Protein AF-A0A924XQZ2-F1 (afdb_monomer_lite)

Foldseek 3Di:
DDDDPDPDDLDDFQAEAEEDDVLALVLLLLCLVLPHQEYEYAADDPDCLRVLVSCVVSNHAYEYEDALFKDFLVCCVPPPPPQWDQPCPPPCPVVDDPSNNRMIGGDDDAQVSLLSSLVVCLVVQVVCVVSNHQAYEYHNLLVDDLRNNQSNLQNSCVSCVRHQYEYECVNHDLVSLQSHAAPSHAEYEAPQQVDPQFDPVRVVRLVSRVRHYWYEYELHHLCNVCRLQAGSYYYYYSVVDSPNNDPHQSEHWDWLDHGPAQKTKIKGFNDPDLVPGPKIKIKIWGSAQPAKDWDQPCSRVVSVPPFDDKDWDPPDDRDDNVDIDIAGHGHMTMIMTD

Radius of gyration: 22.14 Å; chains: 1; bounding box: 55×42×64 Å

Structure (mmCIF, N/CA/C/O backbone):
data_AF-A0A924XQZ2-F1
#
_entry.id   AF-A0A924XQZ2-F1
#
loop_
_atom_site.group_PDB
_atom_site.id
_atom_site.type_symbol
_atom_site.label_atom_id
_atom_site.label_alt_id
_atom_site.label_comp_id
_atom_site.label_asym_id
_atom_site.label_entity_id
_atom_site.label_seq_id
_atom_site.pdbx_PDB_ins_code
_atom_site.Cartn_x
_atom_site.Cartn_y
_atom_site.Cartn_z
_atom_site.occupancy
_atom_site.B_iso_or_equiv
_atom_site.auth_seq_id
_atom_site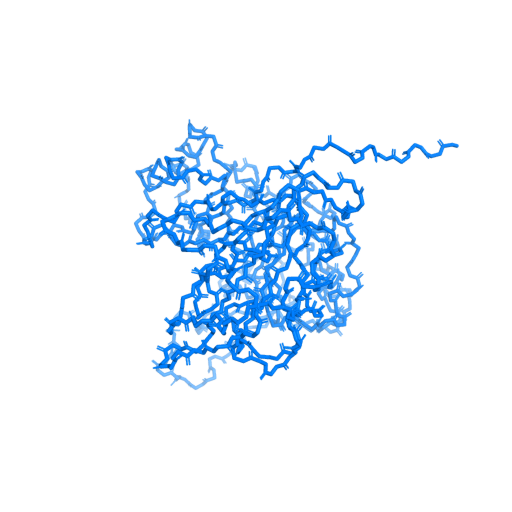.auth_comp_id
_atom_site.auth_asym_id
_atom_site.auth_atom_id
_atom_site.pdbx_PDB_model_num
ATOM 1 N N . MET A 1 1 ? 29.040 -17.983 14.503 1.00 31.48 1 MET A N 1
ATOM 2 C CA . MET A 1 1 ? 28.147 -17.244 15.418 1.00 31.48 1 MET A CA 1
ATOM 3 C C . MET A 1 1 ? 27.555 -16.107 14.602 1.00 31.48 1 MET A C 1
ATOM 5 O O . MET A 1 1 ? 28.224 -15.108 14.393 1.00 31.48 1 MET A O 1
ATOM 9 N N . LEU A 1 2 ? 26.394 -16.343 13.989 1.00 27.17 2 LEU A N 1
ATOM 10 C CA . LEU A 1 2 ? 25.688 -15.338 13.196 1.00 27.17 2 LEU A CA 1
ATOM 11 C C . LEU A 1 2 ? 24.926 -14.461 14.186 1.00 27.17 2 LEU A C 1
ATOM 13 O O . LEU A 1 2 ? 24.019 -14.939 14.860 1.00 27.17 2 LEU A O 1
ATOM 17 N N . THR A 1 3 ? 25.363 -13.218 14.341 1.00 24.06 3 THR A N 1
ATOM 18 C CA . THR A 1 3 ? 24.647 -12.199 15.104 1.00 24.06 3 THR A CA 1
ATOM 19 C C . THR A 1 3 ? 23.352 -11.872 14.373 1.00 24.06 3 THR A C 1
ATOM 21 O O . THR A 1 3 ? 23.378 -11.275 13.298 1.00 24.06 3 THR A O 1
ATOM 24 N N . THR A 1 4 ? 22.228 -12.292 14.948 1.00 24.61 4 THR A N 1
ATOM 25 C CA . THR A 1 4 ? 20.893 -11.782 14.630 1.00 24.61 4 THR A CA 1
ATOM 26 C C . THR A 1 4 ? 20.935 -10.252 14.713 1.00 24.61 4 THR A C 1
ATOM 28 O O . THR A 1 4 ? 21.424 -9.740 15.725 1.00 24.61 4 THR A O 1
ATOM 31 N N . PRO A 1 5 ? 20.492 -9.498 13.692 1.00 28.52 5 PRO A N 1
ATOM 32 C CA . PRO A 1 5 ? 20.417 -8.053 13.823 1.00 28.52 5 PRO A CA 1
ATOM 33 C C . PRO A 1 5 ? 19.397 -7.720 14.913 1.00 28.52 5 PRO A C 1
ATOM 35 O O . PRO A 1 5 ? 18.326 -8.326 14.983 1.00 28.52 5 PRO A O 1
ATOM 38 N N . ALA A 1 6 ? 19.779 -6.800 15.797 1.00 27.31 6 ALA A N 1
ATOM 39 C CA . ALA A 1 6 ? 18.931 -6.307 16.866 1.00 27.31 6 ALA A CA 1
ATOM 40 C C . ALA A 1 6 ? 17.640 -5.731 16.267 1.00 27.31 6 ALA A C 1
ATOM 42 O O . ALA A 1 6 ? 17.680 -4.806 15.456 1.00 27.31 6 ALA A O 1
ATOM 43 N N . ALA A 1 7 ? 16.505 -6.301 16.660 1.00 41.62 7 ALA A N 1
ATOM 44 C CA . ALA A 1 7 ? 15.216 -5.656 16.516 1.00 41.62 7 ALA A CA 1
ATOM 45 C C . ALA A 1 7 ? 15.168 -4.537 17.559 1.00 41.62 7 ALA A C 1
ATOM 47 O O . ALA A 1 7 ? 14.992 -4.847 18.727 1.00 41.62 7 ALA A O 1
ATOM 48 N N . ASP A 1 8 ? 15.430 -3.288 17.166 1.00 37.41 8 ASP A N 1
ATOM 49 C CA . ASP A 1 8 ? 14.972 -2.104 17.908 1.00 37.41 8 ASP A CA 1
ATOM 50 C C . ASP A 1 8 ? 15.339 -0.808 17.181 1.00 37.41 8 ASP A C 1
ATOM 52 O O . ASP A 1 8 ? 16.370 -0.183 17.414 1.00 37.41 8 ASP A O 1
ATOM 56 N N . THR A 1 9 ? 14.473 -0.422 16.249 1.00 28.16 9 THR A N 1
ATOM 57 C CA . THR A 1 9 ? 13.984 0.946 16.013 1.00 28.16 9 THR A CA 1
ATOM 58 C C . THR A 1 9 ? 12.782 0.756 15.083 1.00 28.16 9 THR A C 1
ATOM 60 O O . THR A 1 9 ? 12.966 0.126 14.037 1.00 28.16 9 THR A O 1
ATOM 63 N N . PRO A 1 10 ? 11.556 1.210 15.407 1.00 36.94 10 PRO A N 1
ATOM 64 C CA . PRO A 1 10 ? 10.476 1.170 14.429 1.00 36.94 10 PRO A CA 1
ATOM 65 C C . PRO A 1 10 ? 10.954 1.965 13.213 1.00 36.94 10 PRO A C 1
ATOM 67 O O . PRO A 1 10 ? 11.245 3.156 13.333 1.00 36.94 10 PRO A O 1
ATOM 70 N N . ALA A 1 11 ? 11.124 1.293 12.070 1.00 44.94 11 ALA A N 1
ATOM 71 C CA . ALA A 1 11 ? 11.444 1.972 10.824 1.00 44.94 11 ALA A CA 1
ATOM 72 C C . ALA A 1 11 ? 10.447 3.127 10.663 1.00 44.94 11 ALA A C 1
ATOM 74 O O . ALA A 1 11 ? 9.246 2.932 10.875 1.00 44.94 11 ALA A O 1
ATOM 75 N N . ALA A 1 12 ? 10.945 4.333 10.379 1.00 54.00 12 ALA A N 1
ATOM 76 C CA . ALA A 1 12 ? 10.083 5.491 10.188 1.00 54.00 12 ALA A CA 1
ATOM 77 C C . ALA A 1 12 ? 9.005 5.125 9.157 1.00 54.00 12 ALA A C 1
ATOM 79 O O . ALA A 1 12 ? 9.322 4.697 8.046 1.00 54.00 12 ALA A O 1
ATOM 80 N N . ARG A 1 13 ? 7.737 5.206 9.568 1.00 71.38 13 ARG A N 1
ATOM 81 C CA . ARG A 1 13 ? 6.608 4.740 8.760 1.00 71.38 13 ARG A CA 1
ATOM 82 C C . ARG A 1 13 ? 6.536 5.509 7.449 1.00 71.38 13 ARG A C 1
ATOM 84 O O . ARG A 1 13 ? 6.659 6.734 7.435 1.00 71.38 13 ARG A O 1
ATOM 91 N N . ALA A 1 14 ? 6.290 4.795 6.355 1.00 82.38 14 ALA A N 1
ATOM 92 C CA . ALA A 1 14 ? 6.135 5.413 5.047 1.00 82.38 14 ALA A CA 1
ATOM 93 C C . ALA A 1 14 ? 4.788 6.146 4.964 1.00 82.38 14 ALA A C 1
ATOM 95 O O . ALA A 1 14 ? 3.748 5.546 4.708 1.00 82.38 14 ALA A O 1
ATOM 96 N N . ALA A 1 15 ? 4.819 7.456 5.188 1.00 88.44 15 ALA A N 1
ATOM 97 C CA . ALA A 1 15 ? 3.729 8.371 4.869 1.00 88.44 15 ALA A CA 1
ATOM 98 C C . ALA A 1 15 ? 3.954 8.932 3.458 1.00 88.44 15 ALA A C 1
ATOM 100 O O . ALA A 1 15 ? 4.839 9.775 3.267 1.00 88.44 15 ALA A O 1
ATOM 101 N N . VAL A 1 16 ? 3.179 8.458 2.481 1.00 91.44 16 VAL A N 1
ATOM 102 C CA . VAL A 1 16 ? 3.334 8.781 1.055 1.00 91.44 16 VAL A CA 1
ATOM 103 C C . VAL A 1 16 ? 2.233 9.739 0.596 1.00 91.44 16 VAL A C 1
ATOM 105 O O . VAL A 1 16 ? 1.051 9.418 0.638 1.00 91.44 16 VAL A O 1
ATOM 108 N N . CYS A 1 17 ? 2.613 10.918 0.118 1.00 91.31 17 CYS A N 1
ATOM 109 C CA . CYS A 1 17 ? 1.681 11.899 -0.431 1.00 91.31 17 CYS A CA 1
ATOM 110 C C . CYS A 1 17 ? 1.628 11.786 -1.958 1.00 91.31 17 CYS A C 1
ATOM 112 O O . CYS A 1 17 ? 2.627 12.064 -2.623 1.00 91.31 17 CYS A O 1
ATOM 114 N N . ARG A 1 18 ? 0.483 11.417 -2.536 1.00 90.94 18 ARG A N 1
ATOM 115 C CA . ARG A 1 18 ? 0.248 11.519 -3.982 1.00 90.94 18 ARG A CA 1
ATOM 116 C C . ARG A 1 18 ? -0.009 12.985 -4.331 1.00 90.94 18 ARG A C 1
ATOM 118 O O . ARG A 1 18 ? -0.948 13.606 -3.829 1.00 90.94 18 ARG A O 1
ATOM 125 N N . LEU A 1 19 ? 0.848 13.566 -5.170 1.00 88.00 19 LEU A N 1
ATOM 126 C CA . LEU A 1 19 ? 0.642 14.941 -5.621 1.00 88.00 19 LEU A CA 1
ATOM 127 C C . LEU A 1 19 ? -0.448 14.986 -6.698 1.00 88.00 19 LEU A C 1
ATOM 129 O O . LEU A 1 19 ? -0.426 14.206 -7.649 1.00 88.00 19 LEU A O 1
ATOM 133 N N . GLY A 1 20 ? -1.373 15.939 -6.563 1.00 79.88 20 GLY A N 1
ATOM 134 C CA . GLY A 1 20 ? -2.419 16.199 -7.555 1.00 79.88 20 GLY A CA 1
ATOM 135 C C . GLY A 1 20 ? -1.876 16.828 -8.843 1.00 79.88 20 GLY A C 1
ATOM 136 O O . GLY A 1 20 ? -0.675 16.962 -9.032 1.00 79.88 20 GLY A O 1
ATOM 137 N N . HIS A 1 21 ? -2.758 17.269 -9.739 1.00 75.12 21 HIS A N 1
ATOM 138 C CA . HIS A 1 21 ? -2.400 17.711 -11.096 1.00 75.12 21 HIS A CA 1
ATOM 139 C C . HIS A 1 21 ? -1.402 18.886 -11.175 1.00 75.12 21 HIS A C 1
ATOM 141 O O . HIS A 1 21 ? -0.605 18.944 -12.114 1.00 75.12 21 HIS A O 1
ATOM 147 N N . SER A 1 22 ? -1.426 19.813 -10.210 1.00 77.75 22 SER A N 1
ATOM 148 C CA . SER A 1 22 ? -0.559 21.002 -10.189 1.00 77.75 22 SER A CA 1
ATOM 149 C C . SER A 1 22 ? 0.920 20.666 -10.028 1.00 77.75 22 SER A C 1
ATOM 151 O O . SER A 1 22 ? 1.746 21.324 -10.658 1.00 77.75 22 SER A O 1
ATOM 153 N N . GLN A 1 23 ? 1.240 19.653 -9.211 1.00 83.19 23 GLN A N 1
ATOM 154 C CA . GLN A 1 23 ? 2.596 19.167 -8.913 1.00 83.19 23 GLN A CA 1
ATOM 155 C C . GLN A 1 23 ? 3.609 20.311 -8.784 1.00 83.19 23 GLN A C 1
ATOM 157 O O . GLN A 1 23 ? 4.573 20.411 -9.543 1.00 83.19 23 GLN A O 1
ATOM 162 N N . SER A 1 24 ? 3.358 21.219 -7.845 1.00 88.50 24 SER A N 1
ATOM 163 C CA . SER A 1 24 ? 4.167 22.418 -7.632 1.00 88.50 24 SER A CA 1
ATOM 164 C C . SER A 1 24 ? 5.104 22.278 -6.429 1.00 88.50 24 SER A C 1
ATOM 166 O O . SER A 1 24 ? 4.889 21.470 -5.528 1.00 88.50 24 SER A O 1
ATOM 168 N N . SER A 1 25 ? 6.131 23.127 -6.342 1.00 89.31 25 SER A N 1
ATOM 169 C CA . SER A 1 25 ? 6.968 23.216 -5.134 1.00 89.31 25 SER A CA 1
ATOM 170 C C . SER A 1 25 ? 6.164 23.607 -3.881 1.00 89.31 25 SER A C 1
ATOM 172 O O . SER A 1 25 ? 6.548 23.244 -2.771 1.00 89.31 25 SER A O 1
ATOM 174 N N . ALA A 1 26 ? 5.036 24.313 -4.042 1.00 90.50 26 ALA A N 1
ATOM 175 C CA . ALA A 1 26 ? 4.126 24.632 -2.942 1.00 90.50 26 ALA A CA 1
ATOM 176 C C . ALA A 1 26 ? 3.367 23.391 -2.442 1.00 90.50 26 ALA A C 1
ATOM 178 O O . ALA A 1 26 ? 3.153 23.253 -1.236 1.00 90.50 26 ALA A O 1
ATOM 179 N N . ASP A 1 27 ? 3.028 22.465 -3.342 1.00 90.94 27 ASP A N 1
ATOM 180 C CA . ASP A 1 27 ? 2.405 21.184 -2.996 1.00 90.94 27 ASP A CA 1
ATOM 181 C C . ASP A 1 27 ? 3.367 20.330 -2.162 1.00 90.94 27 ASP A C 1
ATOM 183 O O . ASP A 1 27 ? 2.998 19.830 -1.102 1.00 90.94 27 ASP A O 1
ATOM 187 N N . VAL A 1 28 ? 4.642 20.273 -2.562 1.00 92.62 28 VAL A N 1
ATOM 188 C CA . VAL A 1 28 ? 5.708 19.588 -1.808 1.00 92.62 28 VAL A CA 1
ATOM 189 C C . VAL A 1 28 ? 5.886 20.185 -0.408 1.00 92.62 28 VAL A C 1
ATOM 191 O O . VAL A 1 28 ? 5.924 19.457 0.583 1.00 92.62 28 VAL A O 1
ATOM 194 N N . ALA A 1 29 ? 5.937 21.516 -0.300 1.00 91.38 29 ALA A N 1
ATOM 195 C CA . ALA A 1 29 ? 6.031 22.185 0.996 1.00 91.38 29 ALA A CA 1
ATOM 196 C C . ALA A 1 29 ? 4.794 21.928 1.875 1.00 91.38 29 ALA A C 1
ATOM 198 O O . ALA A 1 29 ? 4.899 21.893 3.100 1.00 91.38 29 ALA A O 1
ATOM 199 N N . THR A 1 30 ? 3.618 21.765 1.265 1.00 91.31 30 THR A N 1
ATOM 200 C CA . THR A 1 30 ? 2.378 21.427 1.974 1.00 91.31 30 THR A CA 1
ATOM 201 C C . THR A 1 30 ? 2.413 19.997 2.490 1.00 91.31 30 THR A C 1
ATOM 203 O O . THR A 1 30 ? 2.169 19.798 3.676 1.00 91.31 30 THR A O 1
ATOM 206 N N . ALA A 1 31 ? 2.827 19.033 1.666 1.00 90.38 31 ALA A N 1
ATOM 207 C CA . ALA A 1 31 ? 3.025 17.650 2.095 1.00 90.38 31 ALA A CA 1
ATOM 208 C C . ALA A 1 31 ? 3.985 17.555 3.297 1.00 90.38 31 ALA A C 1
ATOM 210 O O . ALA A 1 31 ? 3.697 16.867 4.273 1.00 90.38 31 ALA A O 1
ATOM 211 N N . ALA A 1 32 ? 5.084 18.316 3.287 1.00 90.94 32 ALA A N 1
ATOM 212 C CA . ALA A 1 32 ? 6.026 18.343 4.406 1.00 90.94 32 ALA A CA 1
ATOM 213 C C . ALA A 1 32 ? 5.393 18.864 5.707 1.00 90.94 32 ALA A C 1
ATOM 215 O O . ALA A 1 32 ? 5.609 18.291 6.773 1.00 90.94 32 ALA A O 1
ATOM 216 N N . ARG A 1 33 ? 4.580 19.931 5.634 1.00 89.31 33 ARG A N 1
ATOM 217 C CA . ARG A 1 33 ? 3.871 20.471 6.811 1.00 89.31 33 ARG A CA 1
ATOM 218 C C . ARG A 1 33 ? 2.847 19.494 7.385 1.00 89.31 33 ARG A C 1
ATOM 220 O O . ARG A 1 33 ? 2.642 19.504 8.591 1.00 89.31 33 ARG A O 1
ATOM 227 N N . LEU A 1 34 ? 2.242 18.666 6.536 1.00 86.31 34 LEU A N 1
ATOM 228 C CA . LEU A 1 34 ? 1.303 17.613 6.933 1.00 86.31 34 LEU A CA 1
ATOM 229 C C . LEU A 1 34 ? 2.008 16.353 7.477 1.00 86.31 34 LEU A C 1
ATOM 231 O O . LEU A 1 34 ? 1.350 15.380 7.827 1.00 86.31 34 LEU A O 1
ATOM 235 N N . GLY A 1 35 ? 3.345 16.353 7.561 1.00 86.62 35 GLY A N 1
ATOM 236 C CA . GLY A 1 35 ? 4.118 15.270 8.171 1.00 86.62 35 GLY A CA 1
ATOM 237 C C . GLY A 1 35 ? 4.388 14.075 7.256 1.00 86.62 35 GLY A C 1
ATOM 238 O O . GLY A 1 35 ? 4.846 13.036 7.734 1.00 86.62 35 GLY A O 1
ATOM 239 N N . TYR A 1 36 ? 4.130 14.191 5.949 1.00 89.12 36 TYR A N 1
ATOM 240 C CA . TYR A 1 36 ? 4.523 13.149 5.004 1.00 89.12 36 TYR A CA 1
ATOM 241 C C . TYR A 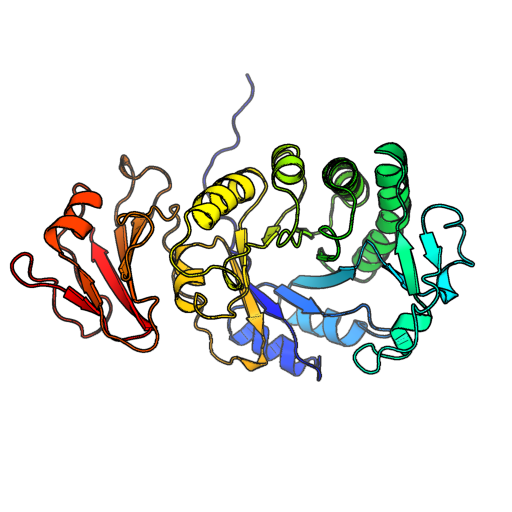1 36 ? 6.047 12.971 4.983 1.00 89.12 36 TYR A C 1
ATOM 243 O O . TYR A 1 36 ? 6.808 13.888 5.275 1.00 89.12 36 TYR A O 1
ATOM 251 N N . SER A 1 37 ? 6.489 11.771 4.615 1.00 90.81 37 SER A N 1
ATOM 252 C CA . SER A 1 37 ? 7.913 11.419 4.467 1.00 90.81 37 SER A CA 1
ATOM 253 C C . SER A 1 37 ? 8.322 11.306 2.999 1.00 90.81 37 SER A C 1
ATOM 255 O O . SER A 1 37 ? 9.485 11.510 2.649 1.00 90.81 37 SER A O 1
ATOM 257 N N . HIS A 1 38 ? 7.348 11.008 2.135 1.00 93.69 38 HIS A N 1
ATOM 258 C CA . HIS A 1 38 ? 7.531 10.851 0.703 1.00 93.69 38 HIS A CA 1
ATOM 259 C C . HIS A 1 38 ? 6.489 11.665 -0.063 1.00 93.69 38 HIS A C 1
ATOM 261 O O . HIS A 1 38 ? 5.341 11.783 0.368 1.00 93.69 38 HIS A O 1
ATOM 267 N N . VAL A 1 39 ? 6.870 12.151 -1.241 1.00 94.31 39 VAL A N 1
ATOM 268 C CA . VAL A 1 39 ? 5.935 12.597 -2.282 1.00 94.31 39 VAL A CA 1
ATOM 269 C C . VAL A 1 39 ? 6.025 11.657 -3.472 1.00 94.31 39 VAL A C 1
ATOM 271 O O . VAL A 1 39 ? 7.117 11.250 -3.865 1.00 94.31 39 VAL A O 1
ATOM 274 N N . LEU A 1 40 ? 4.876 11.308 -4.036 1.00 93.81 40 LEU A N 1
ATOM 275 C CA . LEU A 1 40 ? 4.737 10.418 -5.176 1.00 93.81 40 LEU A CA 1
ATOM 276 C C . LEU A 1 40 ? 4.271 11.209 -6.395 1.00 93.81 40 LEU A C 1
ATOM 278 O O . LEU A 1 40 ? 3.245 11.893 -6.355 1.00 93.81 40 LEU A O 1
ATOM 282 N N . LEU A 1 41 ? 5.041 11.099 -7.475 1.00 90.19 41 LEU A N 1
ATOM 283 C CA . LEU A 1 41 ? 4.746 11.707 -8.766 1.00 90.19 41 LEU A CA 1
ATOM 284 C C . LEU A 1 41 ? 4.103 10.656 -9.689 1.00 90.19 41 LEU A C 1
ATOM 286 O O . LEU A 1 41 ? 4.731 9.623 -9.930 1.00 90.19 41 LEU A O 1
ATOM 290 N N . PRO A 1 42 ? 2.897 10.908 -10.236 1.00 76.19 42 PRO A N 1
ATOM 291 C CA . PRO A 1 42 ? 2.111 9.898 -10.954 1.00 76.19 42 PRO A CA 1
ATOM 292 C C . PRO A 1 42 ? 2.662 9.515 -12.334 1.00 76.19 42 PRO A C 1
ATOM 294 O O . PRO A 1 42 ? 2.186 8.570 -12.952 1.00 76.19 42 PRO A O 1
ATOM 297 N N . ALA A 1 43 ? 3.650 10.249 -12.847 1.00 70.19 43 ALA A N 1
ATOM 298 C CA . ALA A 1 43 ? 4.351 9.890 -14.071 1.00 70.19 43 ALA A CA 1
ATOM 299 C C . ALA A 1 43 ? 5.721 10.567 -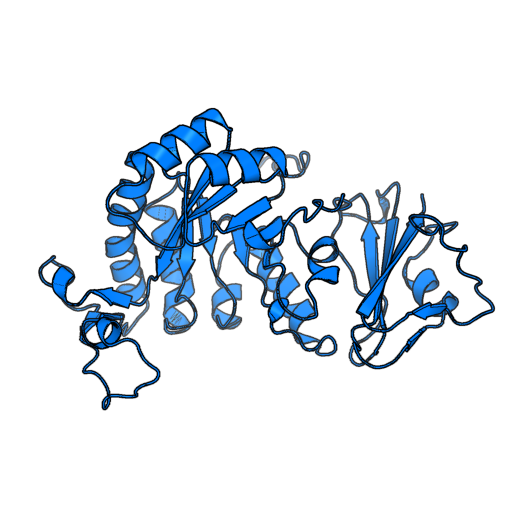14.132 1.00 70.19 43 ALA A C 1
ATOM 301 O O . ALA A 1 43 ? 5.951 11.624 -13.535 1.00 70.19 43 ALA A O 1
ATOM 302 N N . MET A 1 44 ? 6.613 9.985 -14.930 1.00 61.81 44 MET A N 1
ATOM 303 C CA . MET A 1 44 ? 7.886 10.596 -15.294 1.00 61.81 44 MET A CA 1
ATOM 304 C C . MET A 1 44 ? 7.637 11.875 -16.114 1.00 61.81 44 MET A C 1
ATOM 306 O O . MET A 1 44 ? 7.059 11.826 -17.199 1.00 61.81 44 MET A O 1
ATOM 310 N N . ARG A 1 45 ? 8.059 13.035 -15.591 1.00 64.62 45 ARG A N 1
ATOM 311 C CA . ARG A 1 45 ? 7.921 14.340 -16.267 1.00 64.62 45 ARG A CA 1
ATOM 312 C C . ARG A 1 45 ? 9.218 14.760 -16.946 1.00 64.62 45 ARG A C 1
ATOM 314 O O . ARG A 1 45 ? 10.303 14.450 -16.465 1.00 64.62 45 ARG A O 1
ATOM 321 N N . LEU A 1 46 ? 9.081 15.542 -18.019 1.00 56.84 46 LEU A N 1
ATOM 322 C CA . LEU A 1 46 ? 10.207 16.125 -18.760 1.00 56.84 46 LEU A CA 1
ATOM 323 C C . LEU A 1 46 ? 11.073 17.064 -17.901 1.00 56.84 46 LEU A C 1
ATOM 325 O O . LEU A 1 46 ? 12.276 17.138 -18.128 1.00 56.84 46 LEU A O 1
ATOM 329 N N . ASP A 1 47 ? 10.489 17.744 -16.907 1.00 75.19 47 ASP A N 1
ATOM 330 C CA . ASP A 1 47 ? 11.235 18.535 -15.924 1.00 75.19 47 ASP A CA 1
ATOM 331 C C . ASP A 1 47 ? 10.738 18.252 -14.500 1.00 75.19 47 ASP A C 1
ATOM 333 O O . ASP A 1 47 ? 9.627 18.626 -14.117 1.00 75.19 47 ASP A O 1
ATOM 337 N N . MET A 1 48 ? 11.570 17.554 -13.724 1.00 85.31 48 MET A N 1
ATOM 338 C CA . MET A 1 48 ? 11.348 17.264 -12.303 1.00 85.31 48 MET A CA 1
ATOM 339 C C . MET A 1 48 ? 12.278 18.079 -11.393 1.00 85.31 48 MET A C 1
ATOM 341 O O . MET A 1 48 ? 12.158 17.997 -10.170 1.00 85.31 48 MET A O 1
ATOM 345 N N . ALA A 1 49 ? 13.214 18.862 -11.942 1.00 88.75 49 ALA A N 1
ATOM 346 C CA . ALA A 1 49 ? 14.272 19.487 -11.152 1.00 88.75 49 ALA A CA 1
ATOM 347 C C . ALA A 1 49 ? 13.744 20.453 -10.069 1.00 88.75 49 ALA A C 1
ATOM 349 O O . ALA A 1 49 ? 14.230 20.367 -8.934 1.00 88.75 49 ALA A O 1
ATOM 350 N N . PRO A 1 50 ? 12.727 21.306 -10.330 1.00 89.94 50 PRO A N 1
ATOM 351 C CA . PRO A 1 50 ? 12.146 22.168 -9.297 1.00 89.94 50 PRO A CA 1
ATOM 352 C C . PRO A 1 50 ? 11.472 21.388 -8.160 1.00 89.94 50 PRO A C 1
ATOM 354 O O . PRO A 1 50 ? 11.575 21.775 -6.995 1.00 89.94 50 PRO A O 1
ATOM 357 N N . LEU A 1 51 ? 10.810 20.271 -8.480 1.00 90.62 51 LEU A N 1
ATOM 358 C CA . LEU A 1 51 ? 10.156 19.406 -7.495 1.00 90.62 51 LEU A CA 1
ATOM 359 C C . LEU A 1 51 ? 11.178 18.669 -6.634 1.00 90.62 51 LEU A C 1
ATOM 361 O O . LEU A 1 51 ? 11.061 18.659 -5.412 1.00 90.62 51 LEU A O 1
ATOM 365 N N . LEU A 1 52 ? 12.221 18.122 -7.259 1.00 94.00 52 LEU A N 1
ATOM 366 C CA . LEU A 1 52 ? 13.321 17.455 -6.565 1.00 94.00 52 LEU A CA 1
ATOM 367 C C . LEU A 1 52 ? 14.075 18.427 -5.650 1.00 94.00 52 LEU A C 1
ATOM 369 O O . LEU A 1 52 ? 14.443 18.068 -4.534 1.00 94.00 52 LEU A O 1
ATOM 373 N N . ALA A 1 53 ? 14.288 19.671 -6.090 1.00 94.12 53 ALA A N 1
ATOM 374 C CA . ALA A 1 53 ? 14.888 20.707 -5.256 1.00 94.12 53 ALA A CA 1
ATOM 375 C C . ALA A 1 53 ? 14.004 21.049 -4.048 1.00 94.12 53 ALA A C 1
ATOM 377 O O . ALA A 1 53 ? 14.503 21.049 -2.924 1.00 94.12 53 ALA A O 1
ATOM 378 N N . ALA A 1 54 ? 12.704 21.270 -4.264 1.00 94.88 54 ALA A N 1
ATOM 379 C CA . ALA A 1 54 ? 11.757 21.547 -3.186 1.00 94.88 54 ALA A CA 1
ATOM 380 C C . ALA A 1 54 ? 11.687 20.393 -2.173 1.00 94.88 54 ALA A C 1
ATOM 382 O O . ALA A 1 54 ? 11.767 20.631 -0.971 1.00 94.88 54 ALA A O 1
ATOM 383 N N . ALA A 1 55 ? 11.622 19.148 -2.651 1.00 95.25 55 ALA A N 1
ATOM 384 C CA . ALA A 1 55 ? 11.555 17.967 -1.796 1.00 95.25 55 ALA A CA 1
ATOM 385 C C . ALA A 1 55 ? 12.811 17.828 -0.933 1.00 95.25 55 ALA A C 1
ATOM 387 O O . ALA A 1 55 ? 12.698 17.659 0.278 1.00 95.25 55 ALA A O 1
ATOM 388 N N . ARG A 1 56 ? 14.003 18.024 -1.518 1.00 95.44 56 ARG A N 1
ATOM 389 C CA . ARG A 1 56 ? 15.264 18.050 -0.761 1.00 95.44 56 ARG A CA 1
ATOM 390 C C . ARG A 1 56 ? 15.274 19.132 0.316 1.00 95.44 56 ARG A C 1
ATOM 392 O O . ARG A 1 56 ? 15.665 18.846 1.441 1.00 95.44 56 ARG A O 1
ATOM 399 N N . THR A 1 57 ? 14.839 20.354 -0.001 1.00 95.81 57 THR A N 1
ATOM 400 C CA . THR A 1 57 ? 14.747 21.447 0.985 1.00 95.81 57 THR A CA 1
ATOM 401 C C . THR A 1 57 ? 13.773 21.119 2.117 1.00 95.81 57 THR A C 1
ATOM 403 O O . THR A 1 57 ? 14.007 21.512 3.256 1.00 95.81 57 THR A O 1
ATOM 406 N N . SER A 1 58 ? 12.710 20.377 1.818 1.00 95.12 58 SER A N 1
ATOM 407 C CA . SER A 1 58 ? 11.706 19.943 2.789 1.00 95.12 58 SER A CA 1
ATOM 408 C C . SER A 1 58 ? 12.017 18.606 3.476 1.00 95.12 58 SER A C 1
ATOM 410 O O . SER A 1 58 ? 11.215 18.164 4.291 1.00 95.12 58 SER A O 1
ATOM 412 N N . GLY A 1 59 ? 13.149 17.958 3.172 1.00 94.00 59 GLY A N 1
ATOM 413 C CA . GLY A 1 59 ? 13.513 16.654 3.740 1.00 94.00 59 GLY A CA 1
ATOM 414 C C . GLY A 1 59 ? 12.639 15.482 3.272 1.00 94.00 59 GLY A C 1
ATOM 415 O O . GLY A 1 59 ? 12.618 14.446 3.930 1.00 94.00 59 GLY A O 1
ATOM 416 N N . LEU A 1 60 ? 11.920 15.634 2.157 1.00 94.62 60 LEU A N 1
ATOM 417 C CA . LEU A 1 60 ? 11.042 14.610 1.594 1.00 94.62 60 LEU A CA 1
ATOM 418 C C . LEU A 1 60 ? 11.772 13.755 0.558 1.00 94.62 60 LEU A C 1
ATOM 420 O O . LEU A 1 60 ? 12.483 14.271 -0.309 1.00 94.62 60 LEU A O 1
ATOM 424 N N . ALA A 1 61 ? 11.529 12.447 0.601 1.00 95.69 61 ALA A N 1
ATOM 425 C CA . ALA A 1 61 ? 11.927 11.532 -0.460 1.00 95.69 61 ALA A CA 1
ATOM 426 C C . ALA A 1 61 ? 10.949 11.623 -1.644 1.00 95.69 61 ALA A C 1
ATOM 428 O O . ALA A 1 61 ? 9.736 11.718 -1.461 1.00 95.69 61 ALA A O 1
ATOM 429 N N . VAL A 1 62 ? 11.465 11.585 -2.874 1.00 95.75 62 VAL A N 1
ATOM 430 C CA . VAL A 1 62 ? 10.629 11.602 -4.085 1.00 95.75 62 VAL A CA 1
ATOM 431 C C . VAL A 1 62 ? 10.529 10.198 -4.657 1.00 95.75 62 VAL A C 1
ATOM 433 O O . VAL A 1 62 ? 11.550 9.584 -4.969 1.00 95.75 62 VAL A O 1
ATOM 436 N N . LEU A 1 63 ? 9.299 9.719 -4.813 1.00 96.06 63 LEU A N 1
ATOM 437 C CA . LEU A 1 63 ? 8.954 8.503 -5.535 1.00 96.06 63 LEU A CA 1
ATOM 438 C C . LEU A 1 63 ? 8.311 8.864 -6.878 1.00 96.06 63 LEU A C 1
ATOM 440 O O . LEU A 1 63 ? 7.619 9.878 -6.992 1.00 96.06 63 LEU A O 1
ATOM 444 N N . VAL A 1 64 ? 8.512 8.021 -7.886 1.00 94.06 64 VAL A N 1
ATOM 445 C CA . VAL A 1 64 ? 7.894 8.169 -9.213 1.00 94.06 64 VAL A CA 1
ATOM 446 C C . VAL A 1 64 ? 7.175 6.880 -9.592 1.00 94.06 64 VAL A C 1
ATOM 448 O O . VAL A 1 64 ? 7.700 5.790 -9.364 1.00 94.06 64 VAL A O 1
ATOM 451 N N . ASP A 1 65 ? 5.991 6.999 -10.181 1.00 94.12 65 ASP A N 1
ATOM 452 C CA . ASP A 1 65 ? 5.280 5.863 -10.762 1.00 94.12 65 ASP A CA 1
ATOM 453 C C . ASP A 1 65 ? 5.979 5.352 -12.025 1.00 94.12 65 ASP A C 1
ATOM 455 O O . ASP A 1 65 ? 6.285 6.107 -12.952 1.00 94.12 65 ASP A O 1
ATOM 459 N N . VAL A 1 66 ? 6.207 4.040 -12.060 1.00 93.88 66 VAL A N 1
ATOM 460 C CA . VAL A 1 66 ? 6.735 3.308 -13.212 1.00 93.88 66 VAL A CA 1
ATOM 461 C C . VAL A 1 66 ? 5.791 2.151 -13.505 1.00 93.88 66 VAL A C 1
ATOM 463 O O . VAL A 1 66 ? 5.692 1.211 -12.719 1.00 93.88 66 VAL A O 1
ATOM 466 N N . VAL A 1 67 ? 5.102 2.225 -14.641 1.00 93.69 67 VAL A N 1
ATOM 467 C CA . VAL A 1 67 ? 4.260 1.145 -15.170 1.00 93.69 67 VAL A CA 1
ATOM 468 C C . VAL A 1 67 ? 5.169 0.171 -15.914 1.00 93.69 67 VAL A C 1
ATOM 470 O O . VAL A 1 67 ? 5.788 0.554 -16.902 1.00 93.69 67 VAL A O 1
ATOM 473 N N . VAL A 1 68 ? 5.333 -1.052 -15.402 1.00 94.00 68 VAL A N 1
ATOM 474 C CA . VAL A 1 68 ? 6.399 -1.961 -15.872 1.00 94.00 68 VAL A CA 1
ATOM 475 C C . VAL A 1 68 ? 5.983 -2.869 -17.026 1.00 94.00 68 VAL A C 1
ATOM 477 O O . VAL A 1 68 ? 6.843 -3.413 -17.722 1.00 94.00 68 VAL A O 1
ATOM 480 N N . ASP A 1 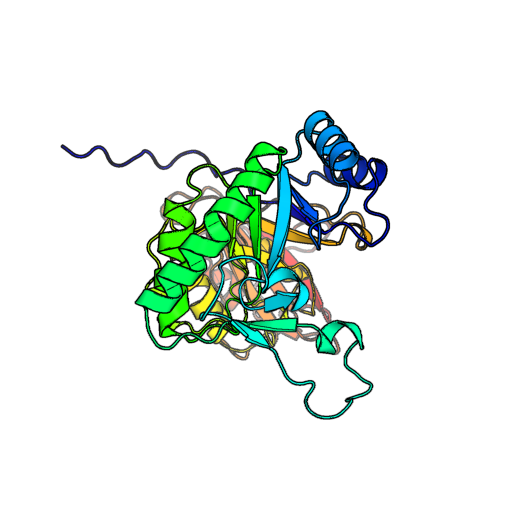69 ? 4.684 -3.050 -17.223 1.00 93.12 69 ASP A N 1
ATOM 481 C CA . ASP A 1 69 ? 4.092 -3.914 -18.240 1.00 93.12 69 ASP A CA 1
ATOM 482 C C . ASP A 1 69 ? 3.780 -3.166 -19.540 1.00 93.12 69 ASP A C 1
ATOM 484 O O . ASP A 1 69 ? 3.542 -3.806 -20.560 1.00 93.12 69 ASP A O 1
ATOM 488 N N . THR A 1 70 ? 3.816 -1.831 -19.539 1.00 89.00 70 THR A N 1
ATOM 489 C CA . THR A 1 70 ? 3.512 -1.020 -20.722 1.00 89.00 70 THR A CA 1
ATOM 490 C C . THR A 1 70 ? 4.587 0.024 -20.991 1.00 89.00 70 THR A C 1
ATOM 492 O O . THR A 1 70 ? 5.230 0.551 -20.083 1.00 89.00 70 THR A O 1
ATOM 495 N N . ILE A 1 71 ? 4.789 0.331 -22.269 1.00 86.00 71 ILE A N 1
ATOM 496 C CA . ILE A 1 71 ? 5.670 1.401 -22.739 1.00 86.00 71 ILE A CA 1
ATOM 497 C C . ILE A 1 71 ? 5.007 2.152 -23.894 1.00 86.00 71 ILE A C 1
ATOM 499 O O . ILE A 1 71 ? 4.112 1.623 -24.552 1.00 86.00 71 ILE A O 1
ATOM 503 N N . SER A 1 72 ? 5.481 3.359 -24.212 1.00 81.25 72 SER A N 1
ATOM 504 C CA . SER A 1 72 ? 5.094 3.998 -25.476 1.00 81.25 72 SER A CA 1
ATOM 505 C C . SER A 1 72 ? 5.660 3.214 -26.667 1.00 81.25 72 SER A C 1
ATOM 507 O O . SER A 1 72 ? 6.834 2.850 -26.691 1.00 81.25 72 SER A O 1
ATOM 509 N N . ALA A 1 73 ? 4.865 3.017 -27.712 1.00 76.00 73 ALA A N 1
ATOM 510 C CA . ALA A 1 73 ? 5.303 2.405 -28.961 1.00 76.00 73 ALA A CA 1
ATOM 511 C C . ALA A 1 73 ? 6.443 3.199 -29.631 1.00 76.00 73 ALA A C 1
ATOM 513 O O . ALA A 1 73 ? 7.264 2.624 -30.340 1.00 76.00 73 ALA A O 1
ATOM 514 N N . THR A 1 74 ? 6.556 4.504 -29.362 1.00 71.25 74 THR A N 1
ATOM 515 C CA . THR A 1 74 ? 7.632 5.358 -29.900 1.00 71.25 74 THR A CA 1
ATOM 516 C C . THR A 1 74 ? 9.021 5.020 -29.353 1.00 71.25 74 THR A C 1
ATOM 518 O O . THR A 1 74 ? 10.020 5.261 -30.032 1.00 71.25 74 THR A O 1
ATOM 521 N N . ILE A 1 75 ? 9.105 4.420 -28.160 1.00 69.19 75 ILE A N 1
ATOM 522 C CA . ILE A 1 75 ? 10.378 4.012 -27.548 1.00 69.19 75 ILE A CA 1
ATOM 523 C C . ILE A 1 75 ? 10.800 2.587 -27.935 1.00 69.19 75 ILE A C 1
ATOM 525 O O . ILE A 1 75 ? 11.887 2.160 -27.559 1.00 69.19 75 ILE A O 1
ATOM 529 N N . LEU A 1 76 ? 10.014 1.877 -28.759 1.00 66.19 76 LEU A N 1
ATOM 530 C CA . LEU A 1 76 ? 10.393 0.571 -29.328 1.00 66.19 76 LEU A CA 1
ATOM 531 C C . LEU A 1 76 ? 11.617 0.632 -30.258 1.00 66.19 76 LEU A C 1
ATOM 533 O O . LEU A 1 76 ? 12.161 -0.407 -30.619 1.00 66.19 76 LEU A O 1
ATOM 537 N N . HIS A 1 77 ? 12.039 1.830 -30.676 1.00 59.78 77 HIS A N 1
ATOM 538 C CA . HIS A 1 77 ? 13.254 2.030 -31.473 1.00 59.78 77 HIS A CA 1
ATOM 539 C C . HIS A 1 77 ? 14.552 1.967 -30.640 1.00 59.78 77 HIS A C 1
ATOM 541 O O . HIS A 1 77 ? 15.638 1.860 -31.212 1.00 59.78 77 HIS A O 1
ATOM 547 N N . ASP A 1 78 ? 14.450 2.012 -29.307 1.00 57.44 78 ASP A N 1
ATOM 548 C CA . ASP A 1 78 ? 15.496 1.578 -28.368 1.00 57.44 78 ASP A CA 1
ATOM 549 C C . ASP A 1 78 ? 15.668 0.047 -28.508 1.00 57.44 78 ASP A C 1
ATOM 551 O O . ASP A 1 78 ? 14.693 -0.619 -28.855 1.00 57.44 78 ASP A O 1
ATOM 555 N N . PRO A 1 79 ? 16.850 -0.565 -28.298 1.00 52.25 79 PRO A N 1
ATOM 556 C CA . PRO A 1 79 ? 17.046 -2.019 -28.376 1.00 52.25 79 PRO A CA 1
ATOM 557 C C . PRO A 1 79 ? 16.277 -2.815 -27.296 1.00 52.25 79 PRO A C 1
ATOM 559 O O . PRO A 1 79 ? 16.870 -3.527 -26.490 1.00 52.25 79 PRO A O 1
ATOM 562 N N . ALA A 1 80 ? 14.946 -2.755 -27.304 1.00 60.66 80 ALA A N 1
ATOM 563 C CA . ALA A 1 80 ? 14.012 -3.493 -26.460 1.00 60.66 80 ALA A CA 1
ATOM 564 C C . ALA A 1 80 ? 13.290 -4.617 -27.246 1.00 60.66 80 ALA A C 1
ATOM 566 O O . ALA A 1 80 ? 12.072 -4.759 -27.141 1.00 60.66 80 ALA A O 1
ATOM 567 N N . PRO A 1 81 ? 13.954 -5.404 -28.116 1.00 60.56 81 PRO A N 1
ATOM 568 C CA . PRO A 1 81 ? 13.408 -5.667 -29.444 1.00 60.56 81 PRO A CA 1
ATOM 569 C C . PRO A 1 81 ? 12.466 -6.880 -29.520 1.00 60.56 81 PRO A C 1
ATOM 571 O O . PRO A 1 81 ? 12.056 -7.242 -30.616 1.00 60.56 81 PRO A O 1
ATOM 574 N N . THR A 1 82 ? 12.138 -7.547 -28.406 1.00 75.44 82 THR A N 1
ATOM 575 C CA . THR A 1 82 ? 11.259 -8.744 -28.414 1.00 75.44 82 THR A CA 1
ATOM 576 C C . THR A 1 82 ? 10.334 -8.896 -27.205 1.00 75.44 82 THR A C 1
ATOM 578 O O . THR A 1 82 ? 9.406 -9.693 -27.272 1.00 75.44 82 THR A O 1
ATOM 581 N N . LEU A 1 83 ? 10.551 -8.147 -26.117 1.00 86.06 83 LEU A N 1
ATOM 582 C CA . LEU A 1 83 ? 9.767 -8.287 -24.881 1.00 86.06 83 LEU A CA 1
ATOM 583 C C . LEU A 1 83 ? 8.432 -7.545 -24.927 1.00 86.06 83 LEU A C 1
ATOM 585 O O . LEU A 1 83 ? 7.553 -7.832 -24.122 1.00 86.06 83 LEU A O 1
ATOM 589 N N . PHE A 1 84 ? 8.293 -6.584 -25.838 1.00 88.12 84 PHE A N 1
ATOM 590 C CA . PHE A 1 84 ? 7.099 -5.764 -25.979 1.00 88.12 84 PHE A CA 1
ATOM 591 C C . PHE A 1 84 ? 6.464 -5.976 -27.347 1.00 88.12 84 PHE A C 1
ATOM 593 O O . PHE A 1 84 ? 7.152 -6.034 -28.368 1.00 88.12 84 PHE A O 1
ATOM 600 N N . VAL A 1 85 ? 5.138 -6.044 -27.368 1.00 84.50 85 VAL A N 1
ATOM 601 C CA . VAL A 1 85 ? 4.338 -6.124 -28.590 1.00 84.50 85 VAL A CA 1
ATOM 602 C C . VAL A 1 85 ? 3.427 -4.908 -28.631 1.00 84.50 85 VAL A C 1
ATOM 604 O O . VAL A 1 85 ? 2.726 -4.625 -27.663 1.00 84.50 85 VAL A O 1
ATOM 607 N N . THR A 1 86 ? 3.431 -4.176 -29.749 1.00 79.19 86 THR A N 1
ATOM 608 C CA . THR A 1 86 ? 2.507 -3.052 -29.958 1.00 79.19 86 THR A CA 1
ATOM 609 C C . THR A 1 86 ? 1.076 -3.533 -29.769 1.00 79.19 86 THR A C 1
ATOM 611 O O . THR A 1 86 ? 0.629 -4.426 -30.503 1.00 79.19 86 THR A O 1
ATOM 614 N N . ALA A 1 87 ? 0.354 -2.936 -28.824 1.00 67.38 87 ALA A N 1
ATOM 615 C CA . ALA A 1 87 ? -1.070 -3.164 -28.704 1.00 67.38 87 ALA A CA 1
ATOM 616 C C . ALA A 1 87 ? -1.719 -2.565 -29.954 1.00 67.38 87 ALA A C 1
ATOM 618 O O . ALA A 1 87 ? -1.773 -1.353 -30.132 1.00 67.38 87 ALA A O 1
ATOM 619 N N . ARG A 1 88 ? -2.190 -3.405 -30.880 1.00 54.53 88 ARG A N 1
ATOM 620 C CA . ARG A 1 88 ? -3.101 -2.904 -31.912 1.00 54.53 88 ARG A CA 1
ATOM 621 C C . ARG A 1 88 ? -4.357 -2.479 -31.177 1.00 54.53 88 ARG A C 1
ATOM 623 O O . ARG A 1 88 ? -5.000 -3.359 -30.613 1.00 54.53 88 ARG A O 1
ATOM 630 N N . ALA A 1 89 ? -4.672 -1.181 -31.191 1.00 51.09 89 ALA A N 1
ATOM 631 C CA . ALA A 1 89 ? -5.901 -0.634 -30.627 1.00 51.09 89 ALA A CA 1
ATOM 632 C C . ALA A 1 89 ? -7.067 -1.564 -30.979 1.00 51.09 89 ALA A C 1
ATOM 634 O O . ALA A 1 89 ? -7.498 -1.641 -32.136 1.00 51.09 89 ALA A O 1
ATOM 635 N N . ALA A 1 90 ? -7.511 -2.351 -30.002 1.00 43.22 90 ALA A N 1
ATOM 636 C CA . ALA A 1 90 ? -8.644 -3.228 -30.176 1.00 43.22 90 ALA A CA 1
ATOM 637 C C . ALA A 1 90 ? -9.845 -2.297 -30.294 1.00 43.22 90 ALA A C 1
ATOM 639 O O . ALA A 1 90 ? -10.299 -1.788 -29.284 1.00 43.22 90 ALA A O 1
ATOM 640 N N . THR A 1 91 ? -10.283 -2.018 -31.529 1.00 43.84 91 THR A N 1
ATOM 641 C CA . THR A 1 91 ? -11.530 -1.304 -31.863 1.00 43.84 91 THR A CA 1
ATOM 642 C C . THR A 1 91 ? -11.841 -0.126 -30.940 1.00 43.84 91 THR A C 1
ATOM 644 O O . THR A 1 91 ? -12.515 -0.352 -29.948 1.00 43.84 91 THR A O 1
ATOM 647 N N . LEU A 1 92 ? -11.406 1.095 -31.306 1.00 47.72 92 LEU A N 1
ATOM 648 C CA . LEU A 1 92 ? -11.877 2.407 -30.804 1.00 47.72 92 LEU A CA 1
ATOM 649 C C . LEU A 1 92 ? -12.979 2.302 -29.726 1.00 47.72 92 LEU A C 1
ATOM 651 O O . LEU A 1 92 ? -14.159 2.502 -30.020 1.00 47.72 92 LEU A O 1
ATOM 655 N N . ASP A 1 93 ? -12.604 1.945 -28.497 1.00 49.09 93 ASP A N 1
ATOM 656 C CA . ASP A 1 93 ? -13.508 2.020 -27.358 1.00 49.09 93 ASP A CA 1
ATOM 657 C C . ASP A 1 93 ? -13.407 3.463 -26.864 1.00 49.09 93 ASP A C 1
ATOM 659 O O . ASP A 1 93 ? -12.339 3.861 -26.401 1.00 49.09 93 ASP A O 1
ATOM 663 N N . PRO A 1 94 ? -14.475 4.272 -26.969 1.00 49.38 94 PRO A N 1
ATOM 664 C CA . PRO A 1 94 ? -14.448 5.689 -26.608 1.00 49.38 94 PRO A CA 1
ATOM 665 C C . PRO A 1 94 ? -14.215 5.948 -25.109 1.00 49.38 94 PRO A C 1
ATOM 667 O O . PRO A 1 94 ? -14.226 7.103 -24.689 1.00 49.38 94 PRO A O 1
ATOM 670 N N . ARG A 1 95 ? -14.043 4.896 -24.297 1.00 53.31 95 ARG A N 1
ATOM 671 C CA . ARG A 1 95 ? -13.640 4.975 -22.886 1.00 53.31 95 ARG A CA 1
ATOM 672 C C . ARG A 1 95 ? -12.126 4.925 -22.667 1.00 53.31 95 ARG A C 1
ATOM 674 O O . ARG A 1 95 ? -11.703 5.217 -21.555 1.00 53.31 95 ARG A O 1
ATOM 681 N N . HIS A 1 96 ? -11.345 4.564 -23.684 1.00 44.62 96 HIS A N 1
ATOM 682 C CA . HIS A 1 96 ? -9.883 4.590 -23.636 1.00 44.62 96 HIS A CA 1
ATOM 683 C C . HIS A 1 96 ? -9.362 5.870 -24.289 1.00 44.62 96 HIS A C 1
ATOM 685 O O . HIS A 1 96 ? -9.926 6.348 -25.280 1.00 44.62 96 HIS A O 1
ATOM 691 N N . ASP A 1 97 ? -8.306 6.444 -23.717 1.00 47.41 97 ASP A N 1
ATOM 692 C CA . ASP A 1 97 ? -7.687 7.646 -24.266 1.00 47.41 97 ASP A CA 1
ATOM 693 C C . ASP A 1 97 ? -7.039 7.275 -25.613 1.00 47.41 97 ASP A C 1
ATOM 695 O O . ASP A 1 97 ? -6.372 6.243 -25.707 1.00 47.41 97 ASP A O 1
ATOM 699 N N . PRO A 1 98 ? -7.205 8.065 -26.687 1.00 45.75 98 PRO A N 1
ATOM 700 C CA . PRO A 1 98 ? -6.475 7.859 -27.937 1.00 45.75 98 PRO A CA 1
ATOM 701 C C . PRO A 1 98 ? -4.954 7.683 -27.765 1.00 45.75 98 PRO A C 1
ATOM 703 O O . PRO A 1 98 ? -4.334 7.049 -28.616 1.00 45.75 98 PRO A O 1
ATOM 706 N N . ALA A 1 99 ? -4.359 8.194 -26.680 1.00 51.91 99 ALA A N 1
ATOM 707 C CA . ALA A 1 99 ? -2.960 7.956 -26.319 1.00 51.91 99 ALA A CA 1
ATOM 708 C C . ALA A 1 99 ? -2.623 6.473 -26.030 1.00 51.91 99 ALA A C 1
ATOM 710 O O . ALA A 1 99 ? -1.481 6.061 -26.238 1.00 51.91 99 ALA A O 1
ATOM 711 N N . ASP A 1 100 ? -3.601 5.650 -25.632 1.00 51.16 100 ASP A N 1
ATOM 712 C CA . ASP A 1 100 ? -3.430 4.209 -25.384 1.00 51.16 100 ASP A CA 1
ATOM 713 C C . ASP A 1 100 ? -3.207 3.412 -26.683 1.00 51.16 100 ASP A C 1
ATOM 715 O O . ASP A 1 100 ? -2.668 2.300 -26.655 1.00 51.16 100 ASP A O 1
ATOM 719 N N . ALA A 1 101 ? -3.574 3.982 -27.840 1.00 53.41 101 ALA A N 1
ATOM 720 C CA . ALA A 1 101 ? -3.393 3.364 -29.156 1.00 53.41 101 ALA A CA 1
ATOM 721 C C . ALA A 1 101 ? -1.918 3.268 -29.594 1.00 53.41 101 ALA A C 1
ATOM 723 O O . ALA A 1 101 ? -1.599 2.455 -30.461 1.00 53.41 101 ALA A O 1
ATOM 724 N N . ASP A 1 102 ? -1.033 4.050 -28.966 1.00 69.56 102 ASP A N 1
ATOM 725 C CA . ASP A 1 102 ? 0.412 4.090 -29.217 1.00 69.56 102 ASP A CA 1
ATOM 726 C C . ASP A 1 102 ? 1.204 3.467 -28.053 1.00 69.56 102 ASP A C 1
ATOM 728 O O . ASP A 1 102 ? 2.287 3.938 -27.694 1.00 69.56 102 ASP A O 1
ATOM 732 N N . SER A 1 103 ? 0.674 2.405 -27.442 1.00 78.81 103 SER A N 1
ATOM 733 C CA . SER A 1 103 ? 1.336 1.645 -26.376 1.00 78.81 103 SER A CA 1
ATOM 734 C C . SER A 1 103 ? 1.820 0.267 -26.853 1.00 78.81 103 SER A C 1
ATOM 736 O O . SER A 1 103 ? 1.316 -0.322 -27.815 1.00 78.81 103 SER A O 1
ATOM 738 N N . ALA A 1 104 ? 2.842 -0.265 -26.190 1.00 85.94 104 ALA A N 1
ATOM 739 C CA . ALA A 1 104 ? 3.298 -1.638 -26.354 1.00 85.94 104 ALA A CA 1
ATOM 740 C C . ALA A 1 104 ? 3.316 -2.346 -24.999 1.00 85.94 104 ALA A C 1
ATOM 742 O O . ALA A 1 104 ? 3.742 -1.770 -23.999 1.00 85.94 104 ALA A O 1
ATOM 743 N N . LEU A 1 105 ? 2.845 -3.591 -24.987 1.00 89.06 105 LEU A N 1
ATOM 744 C CA . LEU A 1 105 ? 2.638 -4.397 -23.786 1.00 89.06 105 LEU A CA 1
ATOM 745 C C . LEU A 1 105 ? 3.719 -5.466 -23.660 1.00 89.06 105 LEU A C 1
ATOM 747 O O . LEU A 1 105 ? 4.102 -6.094 -24.653 1.00 89.06 105 LEU A O 1
ATOM 751 N N . ALA A 1 106 ? 4.181 -5.700 -22.438 1.00 90.88 106 ALA A N 1
ATOM 752 C CA . ALA A 1 106 ? 5.124 -6.751 -22.109 1.00 90.88 106 ALA A CA 1
ATOM 753 C C . ALA A 1 106 ? 4.485 -8.120 -22.382 1.00 90.88 106 ALA A C 1
ATOM 755 O O . ALA A 1 106 ? 3.436 -8.461 -21.843 1.00 90.88 106 ALA A O 1
ATOM 756 N N . THR A 1 107 ? 5.124 -8.921 -23.227 1.00 91.19 107 THR A N 1
ATOM 757 C CA . THR A 1 107 ? 4.693 -10.278 -23.570 1.00 91.19 107 THR A CA 1
ATOM 758 C C . THR A 1 107 ? 5.811 -11.239 -23.195 1.00 91.19 107 THR A C 1
ATOM 760 O O . THR A 1 107 ? 6.797 -11.368 -23.915 1.00 91.19 107 THR A O 1
ATOM 763 N N . LEU A 1 108 ? 5.669 -11.886 -22.038 1.00 93.12 108 LEU A N 1
ATOM 764 C CA . LEU A 1 108 ? 6.696 -12.749 -21.455 1.00 93.12 108 LEU A CA 1
ATOM 765 C C . LEU A 1 108 ? 6.301 -14.217 -21.637 1.00 93.12 108 LEU A C 1
ATOM 767 O O . LEU A 1 108 ? 5.184 -14.601 -21.287 1.00 93.12 108 LEU A O 1
ATOM 771 N N . GLY A 1 109 ? 7.203 -15.036 -22.173 1.00 93.69 109 GLY A N 1
ATOM 772 C CA . GLY A 1 109 ? 7.002 -16.475 -22.340 1.00 93.69 109 GLY A CA 1
ATOM 773 C C . GLY A 1 109 ? 7.475 -17.298 -21.143 1.00 93.69 109 GLY A C 1
ATOM 774 O O . GLY A 1 109 ? 6.912 -18.357 -20.870 1.00 93.69 109 GLY A O 1
ATOM 775 N N . ASP A 1 110 ? 8.489 -16.818 -20.418 1.00 94.88 110 ASP A N 1
ATOM 776 C CA . ASP A 1 110 ? 9.094 -17.535 -19.294 1.00 94.88 110 ASP A CA 1
ATOM 777 C C . ASP A 1 110 ? 9.752 -16.611 -18.246 1.00 94.88 110 ASP A C 1
ATOM 779 O O . ASP A 1 110 ? 9.740 -15.382 -18.339 1.00 94.88 110 ASP A O 1
ATOM 783 N N . ALA A 1 111 ? 10.324 -17.210 -17.197 1.00 94.06 111 ALA A N 1
ATOM 784 C CA . ALA A 1 111 ? 11.024 -16.469 -16.148 1.00 94.06 111 ALA A CA 1
ATOM 785 C C . ALA A 1 111 ? 12.266 -15.714 -16.665 1.00 94.06 111 ALA A C 1
ATOM 787 O O . ALA A 1 111 ? 12.610 -14.668 -16.120 1.00 94.06 111 ALA A O 1
ATOM 788 N N . ALA A 1 112 ? 12.917 -16.195 -17.729 1.00 94.44 112 ALA A N 1
ATOM 789 C CA . ALA A 1 112 ? 14.073 -15.520 -18.307 1.00 94.44 112 ALA A CA 1
ATOM 790 C C . ALA A 1 112 ? 13.658 -14.259 -19.084 1.00 94.44 112 ALA A C 1
ATOM 792 O O . ALA A 1 112 ? 14.397 -13.277 -19.080 1.00 94.44 112 ALA A O 1
ATOM 793 N N . ASP A 1 113 ? 12.479 -14.243 -19.717 1.00 94.94 113 ASP A N 1
ATOM 794 C CA . ASP A 1 113 ? 11.866 -13.016 -20.246 1.00 94.94 113 ASP A CA 1
ATOM 795 C C . ASP A 1 113 ? 11.612 -11.994 -19.134 1.00 94.94 113 ASP A C 1
ATOM 797 O O . ASP A 1 113 ? 11.890 -10.811 -19.318 1.00 94.94 113 ASP A O 1
ATOM 801 N N . ALA A 1 114 ? 11.142 -12.437 -17.965 1.00 96.00 114 ALA A N 1
ATOM 802 C CA . ALA A 1 114 ? 10.918 -11.554 -16.821 1.00 96.00 114 ALA A CA 1
ATOM 803 C C . ALA A 1 114 ? 12.221 -10.916 -16.306 1.00 96.00 114 ALA A C 1
ATOM 805 O O . ALA A 1 114 ? 12.257 -9.721 -16.008 1.00 96.00 114 ALA A O 1
ATOM 806 N N . GLU A 1 115 ? 13.313 -11.681 -16.254 1.00 96.25 115 GLU A N 1
ATOM 807 C CA . GLU A 1 115 ? 14.639 -11.156 -15.912 1.00 96.25 115 GLU A CA 1
ATOM 808 C C . GLU A 1 115 ? 15.169 -10.186 -16.977 1.00 96.25 115 GLU A C 1
ATOM 810 O O . GLU A 1 115 ? 15.717 -9.141 -16.630 1.00 96.25 115 GLU A O 1
ATOM 815 N N . ARG A 1 116 ? 14.951 -10.469 -18.270 1.00 94.94 116 ARG A N 1
ATOM 816 C CA . ARG A 1 116 ? 15.302 -9.536 -19.356 1.00 94.94 116 ARG A CA 1
ATOM 817 C C . ARG A 1 116 ? 14.490 -8.241 -19.289 1.00 94.94 116 ARG A C 1
ATOM 819 O O . ARG A 1 116 ? 15.043 -7.171 -19.535 1.00 94.94 116 ARG A O 1
ATOM 826 N N . LEU A 1 117 ? 13.204 -8.320 -18.939 1.00 95.12 117 LEU A N 1
ATOM 827 C CA . LEU A 1 117 ? 12.355 -7.147 -18.713 1.00 95.12 117 LEU A CA 1
ATOM 828 C C . LEU A 1 117 ? 12.895 -6.307 -17.549 1.00 95.12 117 LEU A C 1
ATOM 830 O O . LEU A 1 117 ? 12.989 -5.085 -17.660 1.00 95.12 117 LEU A O 1
ATOM 834 N N . ALA A 1 118 ? 13.308 -6.954 -16.459 1.00 96.69 118 ALA A N 1
ATOM 835 C CA . ALA A 1 118 ? 13.944 -6.275 -15.337 1.00 96.69 118 ALA A CA 1
ATOM 836 C C . ALA A 1 118 ? 15.274 -5.614 -15.732 1.00 96.69 118 ALA A C 1
ATOM 838 O O . ALA A 1 118 ? 15.501 -4.455 -15.394 1.00 96.69 118 ALA A O 1
ATOM 839 N N . ASP A 1 119 ? 16.120 -6.304 -16.499 1.00 95.00 119 ASP A N 1
ATOM 840 C CA . ASP A 1 119 ? 17.392 -5.763 -17.000 1.00 95.00 119 ASP A CA 1
ATOM 841 C C . ASP A 1 119 ? 17.202 -4.572 -17.937 1.00 95.00 119 ASP A C 1
ATOM 843 O O . ASP A 1 119 ? 18.053 -3.685 -18.005 1.00 95.00 119 ASP A O 1
ATOM 847 N N . TRP A 1 120 ? 16.067 -4.516 -18.631 1.00 92.81 120 TRP A N 1
ATOM 848 C CA . TRP A 1 120 ? 15.695 -3.371 -19.443 1.00 92.81 120 TRP A CA 1
ATOM 849 C C . TRP A 1 120 ? 15.206 -2.186 -18.591 1.00 92.81 120 TRP A C 1
ATOM 851 O O . TRP A 1 120 ? 15.587 -1.040 -18.841 1.00 92.81 120 TRP A O 1
ATOM 861 N N . TRP A 1 121 ? 14.409 -2.428 -17.550 1.00 94.62 121 TRP A N 1
ATOM 862 C CA . TRP A 1 121 ? 13.903 -1.370 -16.668 1.00 94.62 121 TRP A CA 1
ATOM 863 C C . TRP A 1 121 ? 14.950 -0.825 -15.687 1.00 94.62 121 TRP A C 1
ATOM 865 O O . TRP A 1 121 ? 14.956 0.376 -15.410 1.00 94.62 121 TRP A O 1
ATOM 875 N N . ALA A 1 122 ? 15.853 -1.663 -15.174 1.00 95.62 122 ALA A N 1
ATOM 876 C CA . ALA A 1 122 ? 16.780 -1.284 -14.108 1.00 95.62 122 ALA A CA 1
ATOM 877 C C . ALA A 1 122 ? 17.678 -0.077 -14.461 1.00 95.62 122 ALA A C 1
ATOM 879 O O . ALA A 1 122 ? 17.742 0.850 -13.653 1.00 95.62 122 ALA A O 1
ATOM 880 N N . PRO A 1 123 ? 18.306 0.025 -15.651 1.00 93.44 123 PRO A N 1
ATOM 881 C CA . PRO A 1 123 ? 19.077 1.214 -16.023 1.00 93.44 123 PRO A CA 1
ATOM 882 C C . PRO A 1 123 ? 18.233 2.496 -16.072 1.00 93.44 123 PRO A C 1
ATOM 884 O O . PRO A 1 123 ? 18.722 3.568 -15.721 1.00 93.44 123 PRO A O 1
ATOM 887 N N . ARG A 1 124 ? 16.957 2.395 -16.472 1.00 92.50 124 ARG A N 1
ATOM 888 C CA . ARG A 1 124 ? 16.021 3.533 -16.531 1.00 92.50 124 ARG A CA 1
ATOM 889 C C . ARG A 1 124 ? 15.650 4.006 -15.127 1.00 92.50 124 ARG A C 1
ATOM 891 O O . ARG A 1 124 ? 15.708 5.199 -14.846 1.00 92.50 124 ARG A O 1
ATOM 898 N N . ILE A 1 125 ? 15.367 3.071 -14.221 1.00 95.00 125 ILE A N 1
ATOM 899 C CA . ILE A 1 125 ? 15.124 3.362 -12.801 1.00 95.00 125 ILE A CA 1
ATOM 900 C C . ILE A 1 125 ? 16.388 3.942 -12.142 1.00 95.00 125 ILE A C 1
ATOM 902 O O . ILE A 1 125 ? 16.309 4.926 -11.408 1.00 95.00 125 ILE A O 1
ATOM 906 N N . ALA A 1 126 ? 17.571 3.407 -12.444 1.00 93.81 126 ALA A N 1
ATOM 907 C CA . ALA A 1 126 ? 18.835 3.934 -11.931 1.00 93.81 126 ALA A CA 1
ATOM 908 C C . ALA A 1 126 ? 19.119 5.369 -12.419 1.00 93.81 126 ALA A C 1
ATOM 910 O O . ALA A 1 126 ? 19.630 6.187 -11.653 1.00 93.81 126 ALA A O 1
ATOM 911 N N . ALA A 1 127 ? 18.749 5.709 -13.660 1.00 92.69 127 ALA A N 1
ATOM 912 C CA . ALA A 1 127 ? 18.874 7.069 -14.191 1.00 92.69 127 ALA A CA 1
ATOM 913 C C . ALA A 1 127 ? 17.961 8.081 -13.467 1.00 92.69 127 ALA A C 1
ATOM 915 O O . ALA A 1 127 ? 18.363 9.229 -13.247 1.00 92.69 127 ALA A O 1
ATOM 916 N N . LEU A 1 128 ? 16.769 7.656 -13.027 1.00 92.94 128 LEU A N 1
ATOM 917 C CA . LEU A 1 128 ? 15.930 8.458 -12.126 1.00 92.94 128 LEU A CA 1
ATOM 918 C C . LEU A 1 128 ? 16.659 8.724 -10.803 1.00 92.94 128 LEU A C 1
ATOM 920 O O . LEU A 1 128 ? 16.730 9.871 -10.357 1.00 92.94 128 LEU A O 1
ATOM 924 N N . GLY A 1 129 ? 17.271 7.685 -10.227 1.00 94.12 129 GLY A N 1
ATOM 925 C CA . GLY A 1 129 ? 18.101 7.793 -9.024 1.00 94.12 129 GLY A CA 1
ATOM 926 C C . GLY A 1 129 ? 19.232 8.812 -9.164 1.00 94.12 129 GLY A C 1
ATOM 927 O O . GLY A 1 129 ? 19.388 9.699 -8.326 1.00 94.12 129 GLY A O 1
ATOM 928 N N . ALA A 1 130 ? 19.964 8.764 -10.280 1.00 93.00 130 ALA A N 1
ATOM 929 C CA . ALA A 1 130 ? 21.030 9.721 -10.594 1.00 93.00 130 ALA A CA 1
ATOM 930 C C . ALA A 1 130 ? 20.534 11.176 -10.708 1.00 93.00 130 ALA A C 1
ATOM 932 O O . ALA A 1 130 ? 21.308 12.110 -10.502 1.00 93.00 130 ALA A O 1
ATOM 933 N N . SER A 1 131 ? 19.245 11.374 -10.994 1.00 91.56 131 SER A N 1
ATOM 934 C CA . SER A 1 131 ? 18.604 12.693 -11.053 1.00 91.56 131 SER A CA 1
ATOM 935 C C . SER A 1 131 ? 18.151 13.205 -9.675 1.00 91.56 131 SER A C 1
ATOM 937 O O . SER A 1 131 ? 17.781 14.371 -9.539 1.00 91.56 131 SER A O 1
ATOM 939 N N . GLY A 1 132 ? 18.211 12.365 -8.635 1.00 93.50 132 GLY A N 1
ATOM 940 C CA . GLY A 1 132 ? 17.822 12.685 -7.259 1.00 93.50 132 GLY A CA 1
ATOM 941 C C . GLY A 1 132 ? 16.460 12.133 -6.829 1.00 93.50 132 GLY A C 1
ATOM 942 O O . GLY A 1 132 ? 15.980 12.509 -5.761 1.00 93.50 132 GLY A O 1
ATOM 943 N N . VAL A 1 133 ? 15.832 11.273 -7.638 1.00 95.44 133 VAL A N 1
ATOM 944 C CA . VAL A 1 133 ? 14.651 10.497 -7.229 1.00 95.44 133 VAL A CA 1
ATOM 945 C C . VAL A 1 133 ? 15.095 9.443 -6.210 1.00 95.44 133 VAL A C 1
ATOM 947 O O . VAL A 1 133 ? 16.087 8.757 -6.427 1.00 95.44 133 VAL A O 1
ATOM 950 N N . ALA A 1 134 ? 14.378 9.305 -5.096 1.00 96.62 134 ALA A N 1
ATOM 951 C CA . ALA A 1 134 ? 14.737 8.363 -4.033 1.00 96.62 134 ALA A CA 1
ATOM 952 C C . ALA A 1 134 ? 14.268 6.928 -4.328 1.00 96.62 134 ALA A C 1
ATOM 954 O O . ALA A 1 134 ? 14.857 5.960 -3.849 1.00 96.62 134 ALA A O 1
ATOM 955 N N . GLY A 1 135 ? 13.203 6.778 -5.115 1.00 96.81 135 GLY A N 1
ATOM 956 C CA . GLY A 1 135 ? 12.602 5.480 -5.383 1.00 96.81 135 GLY A CA 1
ATOM 957 C C . GLY A 1 135 ? 11.525 5.499 -6.455 1.00 96.81 135 GLY A C 1
ATOM 958 O O . GLY A 1 135 ? 11.213 6.532 -7.044 1.00 96.81 135 GLY A O 1
ATOM 959 N N . VAL A 1 136 ? 10.932 4.335 -6.689 1.00 97.31 136 VAL A N 1
ATOM 960 C CA . VAL A 1 136 ? 9.842 4.153 -7.648 1.00 97.31 136 VAL A CA 1
ATOM 961 C C . VAL A 1 136 ? 8.716 3.329 -7.044 1.00 97.31 136 VAL A C 1
ATOM 963 O O . VAL A 1 136 ? 8.963 2.405 -6.264 1.00 97.31 136 VAL A O 1
ATOM 966 N N . ARG A 1 137 ? 7.480 3.641 -7.442 1.00 97.62 137 ARG A N 1
ATOM 967 C CA . ARG A 1 137 ? 6.344 2.738 -7.273 1.00 97.62 137 ARG A CA 1
ATOM 968 C C . ARG A 1 137 ? 6.150 1.948 -8.563 1.00 97.62 137 ARG A C 1
ATOM 970 O O . ARG A 1 137 ? 5.932 2.528 -9.622 1.00 97.62 137 ARG A O 1
ATOM 977 N N . LEU A 1 138 ? 6.267 0.630 -8.466 1.00 97.81 138 LEU A N 1
ATOM 978 C CA . LEU A 1 138 ? 6.155 -0.300 -9.586 1.00 97.81 138 LEU A CA 1
ATOM 979 C C . LEU A 1 138 ? 4.682 -0.680 -9.770 1.00 97.81 138 LEU A C 1
ATOM 981 O O . LEU A 1 138 ? 4.130 -1.401 -8.939 1.00 97.81 138 LEU A O 1
ATOM 985 N N . LEU A 1 139 ? 4.067 -0.170 -10.836 1.00 96.94 139 LEU A N 1
ATOM 986 C CA . LEU A 1 139 ? 2.690 -0.429 -11.267 1.00 96.94 139 LEU A CA 1
ATOM 987 C C . LEU A 1 139 ? 2.662 -1.472 -12.393 1.00 96.94 139 LEU A C 1
ATOM 989 O O . LEU A 1 139 ? 3.675 -1.679 -13.057 1.00 96.94 139 LEU A O 1
ATOM 993 N N . GLY A 1 140 ? 1.507 -2.102 -12.630 1.00 95.62 140 GLY A N 1
ATOM 994 C CA . GLY A 1 140 ? 1.332 -3.079 -13.716 1.00 95.62 140 GLY A CA 1
ATOM 995 C C . GLY A 1 140 ? 1.861 -4.482 -13.408 1.00 95.62 140 GLY A C 1
ATOM 996 O O . GLY A 1 140 ? 1.987 -5.325 -14.292 1.00 95.62 140 GLY A O 1
ATOM 997 N N . LEU A 1 141 ? 2.191 -4.759 -12.142 1.00 98.00 141 LEU A N 1
ATOM 998 C CA . LEU A 1 141 ? 2.650 -6.082 -11.709 1.00 98.00 141 LEU A CA 1
ATOM 999 C C . LEU A 1 141 ? 1.562 -7.158 -11.852 1.00 98.00 141 LEU A C 1
ATOM 1001 O O . LEU A 1 141 ? 1.885 -8.330 -12.024 1.00 98.00 141 LEU A O 1
ATOM 1005 N N . ASP A 1 142 ? 0.292 -6.772 -11.768 1.00 96.06 142 ASP A N 1
ATOM 1006 C CA . ASP A 1 142 ? -0.891 -7.621 -11.930 1.00 96.06 142 ASP A CA 1
ATOM 1007 C C . ASP A 1 142 ? -1.158 -8.007 -13.393 1.00 96.06 142 ASP A C 1
ATOM 1009 O O . ASP A 1 142 ? -1.727 -9.067 -13.655 1.00 96.06 142 ASP A O 1
ATOM 1013 N N . ALA A 1 143 ? -0.688 -7.194 -14.341 1.00 95.62 143 ALA A N 1
ATOM 1014 C CA . ALA A 1 143 ? -0.744 -7.488 -15.770 1.00 95.62 143 ALA A CA 1
ATOM 1015 C C . ALA A 1 143 ? 0.364 -8.455 -16.229 1.00 95.62 143 ALA A C 1
ATOM 1017 O O . ALA A 1 143 ? 0.244 -9.093 -17.279 1.00 95.62 143 ALA A O 1
ATOM 1018 N N . LEU A 1 144 ? 1.437 -8.608 -15.445 1.00 96.12 144 LEU A N 1
ATOM 1019 C CA . LEU A 1 144 ? 2.475 -9.595 -15.730 1.00 96.12 144 LEU A CA 1
ATOM 1020 C C . LEU A 1 144 ? 1.970 -11.022 -15.444 1.00 96.12 144 LEU A C 1
ATOM 1022 O O . LEU A 1 144 ? 1.267 -11.256 -14.457 1.00 96.12 144 LEU A O 1
ATOM 1026 N N . PRO A 1 145 ? 2.392 -12.031 -16.229 1.00 95.81 145 PRO A N 1
ATOM 1027 C CA . PRO A 1 145 ? 2.108 -13.423 -15.903 1.00 95.81 145 PRO A CA 1
ATOM 1028 C C . PRO A 1 145 ? 2.587 -13.785 -14.490 1.00 95.81 145 PRO A C 1
ATOM 1030 O O . PRO A 1 145 ? 3.673 -13.388 -14.070 1.00 95.81 145 PRO A O 1
ATOM 1033 N N . SER A 1 146 ? 1.832 -14.610 -13.755 1.00 95.19 146 SER A N 1
ATOM 1034 C CA . SER A 1 146 ? 2.153 -14.924 -12.350 1.00 95.19 146 SER A CA 1
ATOM 1035 C C . SER A 1 146 ? 3.559 -15.512 -12.152 1.00 95.19 146 SER A C 1
ATOM 1037 O O . SER A 1 146 ? 4.183 -15.277 -11.117 1.00 95.19 146 SER A O 1
ATOM 1039 N N . PHE A 1 147 ? 4.090 -16.249 -13.133 1.00 95.56 147 PHE A N 1
ATOM 1040 C CA . PHE A 1 147 ? 5.457 -16.781 -13.071 1.00 95.56 147 PHE A CA 1
ATOM 1041 C C . PHE A 1 147 ? 6.541 -15.693 -13.165 1.00 95.56 147 PHE A C 1
ATOM 1043 O O . PHE A 1 147 ? 7.677 -15.941 -12.773 1.00 95.56 147 PHE A O 1
ATOM 1050 N N . ALA A 1 148 ? 6.215 -14.513 -13.699 1.00 97.56 148 ALA A N 1
ATOM 1051 C CA . ALA A 1 148 ? 7.169 -13.458 -14.026 1.00 97.56 148 ALA A CA 1
ATOM 1052 C C . ALA A 1 148 ? 7.411 -12.482 -12.868 1.00 97.56 148 ALA A C 1
ATOM 1054 O O . ALA A 1 148 ? 8.518 -11.970 -12.727 1.00 97.56 148 ALA A O 1
ATOM 1055 N N . VAL A 1 149 ? 6.409 -12.244 -12.014 1.00 98.25 149 VAL A N 1
ATOM 1056 C CA . VAL A 1 149 ? 6.461 -11.196 -10.976 1.00 98.25 149 VAL A CA 1
ATOM 1057 C C . VAL A 1 149 ? 7.636 -11.375 -10.009 1.00 98.25 149 VAL A C 1
ATOM 1059 O O . VAL A 1 149 ? 8.365 -10.420 -9.744 1.00 98.25 149 VAL A O 1
ATOM 1062 N N . ALA A 1 150 ? 7.845 -12.585 -9.478 1.00 97.81 150 ALA A N 1
ATOM 1063 C CA . ALA A 1 150 ? 8.914 -12.817 -8.507 1.00 97.81 150 ALA A CA 1
ATOM 1064 C C . ALA A 1 150 ? 10.325 -12.711 -9.124 1.00 97.81 150 ALA A C 1
ATOM 1066 O O . ALA A 1 150 ? 11.124 -11.934 -8.591 1.00 97.81 150 ALA A O 1
ATOM 1067 N N . PRO A 1 151 ? 10.640 -13.384 -10.253 1.00 98.00 151 PRO A N 1
ATOM 1068 C CA . PRO A 1 151 ? 11.907 -13.180 -10.960 1.00 98.00 151 PRO A CA 1
ATOM 1069 C C . PRO A 1 151 ? 12.158 -11.715 -11.337 1.00 98.00 151 PRO A C 1
ATOM 1071 O O . PRO A 1 151 ? 13.254 -11.204 -11.107 1.00 98.00 151 PRO A O 1
ATOM 1074 N N . PHE A 1 152 ? 11.130 -11.013 -11.831 1.00 98.50 152 PHE A N 1
ATOM 1075 C CA . PHE A 1 152 ? 11.215 -9.598 -12.189 1.00 98.50 152 PHE A CA 1
ATOM 1076 C C . PHE A 1 152 ? 11.626 -8.728 -10.994 1.00 98.50 152 PHE A C 1
ATOM 1078 O O . PHE A 1 152 ? 12.626 -8.016 -11.067 1.00 98.50 152 PHE A O 1
ATOM 1085 N N . LEU A 1 153 ? 10.909 -8.808 -9.866 1.00 98.50 153 LEU A N 1
ATOM 1086 C CA . LEU A 1 153 ? 11.188 -7.967 -8.694 1.00 98.50 153 LEU A CA 1
ATOM 1087 C C . LEU A 1 153 ? 12.549 -8.277 -8.052 1.00 98.50 153 LEU A C 1
ATOM 1089 O O . LEU A 1 153 ? 13.267 -7.352 -7.667 1.00 98.50 153 LEU A O 1
ATOM 1093 N N . ILE A 1 154 ? 12.939 -9.555 -7.982 1.00 98.19 154 ILE A N 1
ATOM 1094 C CA . ILE A 1 154 ? 14.266 -9.966 -7.488 1.00 98.19 154 ILE A CA 1
ATOM 1095 C C . ILE A 1 154 ? 15.366 -9.365 -8.368 1.00 98.19 154 ILE A C 1
ATOM 1097 O O . ILE A 1 154 ? 16.355 -8.826 -7.860 1.00 98.19 154 ILE A O 1
ATOM 1101 N N . ARG A 1 155 ? 15.187 -9.416 -9.691 1.00 97.88 155 ARG A N 1
ATOM 1102 C CA . ARG A 1 155 ? 16.164 -8.892 -10.643 1.00 97.88 155 ARG A CA 1
ATOM 1103 C C . ARG A 1 155 ? 16.225 -7.362 -10.634 1.00 97.88 155 ARG A C 1
ATOM 1105 O O . ARG A 1 155 ? 17.327 -6.816 -10.630 1.00 97.88 155 ARG A O 1
ATOM 1112 N N . ILE A 1 156 ? 15.085 -6.674 -10.524 1.00 97.81 156 ILE A N 1
ATOM 1113 C CA . ILE A 1 156 ? 15.026 -5.211 -10.357 1.00 97.81 156 ILE A CA 1
ATOM 1114 C C . ILE A 1 156 ? 15.784 -4.770 -9.102 1.00 97.81 156 ILE A C 1
ATOM 1116 O O . ILE A 1 156 ? 16.604 -3.855 -9.180 1.00 97.81 156 ILE A O 1
ATOM 1120 N N . ARG A 1 157 ? 15.581 -5.436 -7.957 1.00 97.56 157 ARG A N 1
ATOM 1121 C CA . ARG A 1 157 ? 16.329 -5.135 -6.725 1.00 97.56 157 ARG A CA 1
ATOM 1122 C C . ARG A 1 157 ? 17.836 -5.239 -6.931 1.00 97.56 157 ARG A C 1
ATOM 1124 O O . ARG A 1 157 ? 18.568 -4.346 -6.510 1.00 97.56 157 ARG A O 1
ATOM 1131 N N . ALA A 1 158 ? 18.300 -6.293 -7.600 1.00 97.00 158 ALA A N 1
ATOM 1132 C CA . ALA A 1 158 ? 19.721 -6.463 -7.894 1.00 97.00 158 ALA A CA 1
ATOM 1133 C C . ALA A 1 158 ? 20.278 -5.338 -8.789 1.00 97.00 158 ALA A C 1
ATOM 1135 O O . ALA A 1 158 ? 21.416 -4.913 -8.595 1.00 97.00 158 ALA A O 1
ATOM 1136 N N . GLY A 1 159 ? 19.484 -4.842 -9.742 1.00 96.12 159 GLY A N 1
ATOM 1137 C CA . GLY A 1 159 ? 19.862 -3.740 -10.632 1.00 96.12 159 GLY A CA 1
ATOM 1138 C C . GLY A 1 159 ? 19.765 -2.344 -10.004 1.00 96.12 159 GLY A C 1
ATOM 1139 O O . GLY A 1 159 ? 20.418 -1.415 -10.478 1.00 96.12 159 GLY A O 1
ATOM 1140 N N . CYS A 1 160 ? 18.982 -2.177 -8.934 1.00 95.31 160 CYS A N 1
ATOM 1141 C CA . CYS A 1 160 ? 18.726 -0.887 -8.285 1.00 95.31 160 CYS A CA 1
ATOM 1142 C C . CYS A 1 160 ? 18.851 -0.962 -6.744 1.00 95.31 160 CYS A C 1
ATOM 1144 O O . CYS A 1 160 ? 17.900 -0.628 -6.034 1.00 95.31 160 CYS A O 1
ATOM 1146 N N . PRO A 1 161 ? 20.010 -1.364 -6.180 1.00 93.62 161 PRO A N 1
ATOM 1147 C CA . PRO A 1 161 ? 20.141 -1.623 -4.742 1.00 93.62 161 PRO A CA 1
ATOM 1148 C C . PRO A 1 161 ? 19.959 -0.380 -3.856 1.00 93.62 161 PRO A C 1
ATOM 1150 O O . PRO A 1 161 ? 19.595 -0.523 -2.696 1.00 93.62 161 PRO A O 1
ATOM 1153 N N . GLY A 1 162 ? 20.199 0.825 -4.385 1.00 91.38 162 GLY A N 1
ATOM 1154 C CA . GLY A 1 162 ? 20.067 2.088 -3.644 1.00 91.38 162 GLY A CA 1
ATOM 1155 C C . GLY A 1 162 ? 18.707 2.782 -3.767 1.00 91.38 162 GLY A C 1
ATOM 1156 O O . GLY A 1 162 ? 18.540 3.852 -3.193 1.00 91.38 162 GLY A O 1
ATOM 1157 N N . MET A 1 163 ? 17.767 2.220 -4.533 1.00 96.50 163 MET A N 1
ATOM 1158 C CA . MET A 1 163 ? 16.449 2.820 -4.758 1.00 96.50 163 MET A CA 1
ATOM 1159 C C . MET A 1 163 ? 15.417 2.243 -3.793 1.00 96.50 163 MET A C 1
ATOM 1161 O O . MET A 1 163 ? 15.396 1.028 -3.574 1.00 96.50 163 MET A O 1
ATOM 1165 N N . THR A 1 164 ? 14.509 3.087 -3.301 1.00 97.38 164 THR A N 1
ATOM 1166 C CA . THR A 1 164 ? 13.282 2.612 -2.654 1.00 97.38 164 THR A CA 1
ATOM 1167 C C . THR A 1 164 ? 12.375 1.969 -3.705 1.00 97.38 164 THR A C 1
ATOM 1169 O O . THR A 1 164 ? 11.953 2.631 -4.652 1.00 97.38 164 THR A O 1
ATOM 1172 N N . LEU A 1 165 ? 12.069 0.682 -3.556 1.00 98.06 165 LEU A N 1
ATOM 1173 C CA . LEU A 1 165 ? 11.135 -0.046 -4.412 1.00 98.06 165 LEU A CA 1
ATOM 1174 C C . LEU A 1 165 ? 9.815 -0.235 -3.675 1.00 98.06 165 LEU A C 1
ATOM 1176 O O . LEU A 1 165 ? 9.734 -0.995 -2.709 1.00 98.06 165 LEU A O 1
ATOM 1180 N N . PHE A 1 166 ? 8.775 0.431 -4.158 1.00 98.00 166 PHE A N 1
ATOM 1181 C CA . PHE A 1 166 ? 7.412 0.275 -3.674 1.00 98.00 166 PHE A CA 1
ATOM 1182 C C . PHE A 1 166 ? 6.615 -0.570 -4.674 1.00 98.00 166 PHE A C 1
ATOM 1184 O O . PHE A 1 166 ? 6.264 -0.099 -5.750 1.00 98.00 166 PHE A O 1
ATOM 1191 N N . ALA A 1 167 ? 6.332 -1.831 -4.352 1.00 98.19 167 ALA A N 1
ATOM 1192 C CA . ALA A 1 167 ? 5.529 -2.690 -5.219 1.00 98.19 167 ALA A CA 1
ATOM 1193 C C . ALA A 1 167 ? 4.030 -2.423 -5.041 1.00 98.19 167 ALA A C 1
ATOM 1195 O O . ALA A 1 167 ? 3.484 -2.556 -3.941 1.00 98.19 167 ALA A O 1
ATOM 1196 N N . TRP A 1 168 ? 3.346 -2.110 -6.140 1.00 97.75 168 TRP A N 1
ATOM 1197 C CA . TRP A 1 168 ? 1.891 -2.093 -6.176 1.00 97.75 168 TRP A CA 1
ATOM 1198 C C . TRP A 1 168 ? 1.365 -3.516 -6.343 1.00 97.75 168 TRP A C 1
ATOM 1200 O O . TRP A 1 168 ? 1.358 -4.075 -7.435 1.00 97.75 168 TRP A O 1
ATOM 1210 N N . THR A 1 169 ? 1.000 -4.130 -5.222 1.00 97.56 169 THR A N 1
ATOM 1211 C CA . THR A 1 169 ? 0.577 -5.530 -5.152 1.00 97.56 169 THR A CA 1
ATOM 1212 C C . THR A 1 169 ? -0.927 -5.822 -5.278 1.00 97.56 169 THR A C 1
ATOM 1214 O O . THR A 1 169 ? -1.237 -7.006 -5.435 1.00 97.56 169 THR A O 1
ATOM 1217 N N . PRO A 1 170 ? -1.869 -4.850 -5.261 1.00 95.81 170 PRO A N 1
ATOM 1218 C CA . PRO A 1 170 ? -3.262 -5.141 -5.588 1.00 95.81 170 PRO A CA 1
ATOM 1219 C C . PRO A 1 170 ? -3.401 -5.818 -6.953 1.00 95.81 170 PRO A C 1
ATOM 1221 O O . PRO A 1 170 ? -2.756 -5.418 -7.917 1.00 95.81 170 PRO A O 1
ATOM 1224 N N . GLY A 1 171 ? -4.214 -6.875 -7.020 1.00 94.75 171 GLY A N 1
ATOM 1225 C CA . GLY A 1 171 ? -4.413 -7.677 -8.235 1.00 94.75 171 GLY A CA 1
ATOM 1226 C C . GLY A 1 171 ? -3.326 -8.726 -8.516 1.00 94.75 171 GLY A C 1
ATOM 1227 O O . GLY A 1 171 ? -3.557 -9.649 -9.295 1.00 94.75 171 GLY A O 1
ATOM 1228 N N . VAL A 1 172 ? -2.170 -8.670 -7.845 1.00 97.38 172 VAL A N 1
ATOM 1229 C CA . VAL A 1 172 ? -1.093 -9.652 -8.038 1.00 97.38 172 VAL A CA 1
ATOM 1230 C C . VAL A 1 172 ? -1.465 -10.999 -7.415 1.00 97.38 172 VAL A C 1
ATOM 1232 O O . VAL A 1 172 ? -1.859 -11.097 -6.250 1.00 97.38 172 VAL A O 1
ATOM 1235 N N . ALA A 1 173 ? -1.263 -12.081 -8.170 1.00 95.56 173 ALA A N 1
ATOM 1236 C CA . ALA A 1 173 ? -1.523 -13.432 -7.690 1.00 95.56 173 ALA A CA 1
ATOM 1237 C C . ALA A 1 173 ? -0.708 -13.762 -6.421 1.00 95.56 173 ALA A C 1
ATOM 1239 O O . ALA A 1 173 ? 0.523 -13.696 -6.400 1.00 95.56 173 ALA A O 1
ATOM 1240 N N . TRP A 1 174 ? -1.382 -14.228 -5.367 1.00 96.25 174 TRP A N 1
ATOM 1241 C CA . TRP A 1 174 ? -0.740 -14.571 -4.089 1.00 96.25 174 TRP A CA 1
ATOM 1242 C C . TRP A 1 174 ? 0.335 -15.655 -4.205 1.00 96.25 174 TRP A C 1
ATOM 1244 O O . TRP A 1 174 ? 1.299 -15.659 -3.438 1.00 96.25 174 TRP A O 1
ATOM 1254 N N . GLY A 1 175 ? 0.192 -16.572 -5.168 1.00 95.94 175 GLY A N 1
ATOM 1255 C CA . GLY A 1 175 ? 1.216 -17.572 -5.473 1.00 95.94 175 GLY A CA 1
ATOM 1256 C C . GLY A 1 175 ? 2.556 -16.942 -5.860 1.00 95.94 175 GLY A C 1
ATOM 1257 O O . GLY A 1 175 ? 3.598 -17.464 -5.471 1.00 95.94 175 GLY A O 1
ATOM 1258 N N . SER A 1 176 ? 2.529 -15.799 -6.549 1.00 95.69 176 SER A N 1
ATOM 1259 C CA . SER A 1 176 ? 3.711 -15.011 -6.905 1.00 95.69 176 SER A CA 1
ATOM 1260 C C . SER A 1 176 ? 4.255 -14.245 -5.704 1.00 95.69 176 SER A C 1
ATOM 1262 O O . SER A 1 176 ? 5.451 -14.300 -5.429 1.00 95.69 176 SER A O 1
ATOM 1264 N N . LEU A 1 177 ? 3.380 -13.596 -4.926 1.00 97.38 177 LEU A N 1
ATOM 1265 C CA . LEU A 1 177 ? 3.782 -12.847 -3.729 1.00 97.38 177 LEU A CA 1
ATOM 1266 C C . LEU A 1 177 ? 4.480 -13.742 -2.696 1.00 97.38 177 LEU A C 1
ATOM 1268 O O . LEU A 1 177 ? 5.485 -13.348 -2.112 1.00 97.38 177 LEU A O 1
ATOM 1272 N N . ARG A 1 178 ? 4.007 -14.981 -2.506 1.00 96.69 178 ARG A N 1
ATOM 1273 C CA . ARG A 1 178 ? 4.626 -15.965 -1.596 1.00 96.69 178 ARG A CA 1
ATOM 1274 C C . ARG A 1 178 ? 6.049 -16.366 -1.990 1.00 96.69 178 ARG A C 1
ATOM 1276 O O . ARG A 1 178 ? 6.806 -16.787 -1.121 1.00 96.69 178 ARG A O 1
ATOM 1283 N N . GLN A 1 179 ? 6.418 -16.229 -3.262 1.00 96.12 179 GLN A N 1
ATOM 1284 C CA . GLN A 1 179 ? 7.765 -16.545 -3.744 1.00 96.12 179 GLN A CA 1
ATOM 1285 C C . GLN A 1 179 ? 8.771 -15.430 -3.451 1.00 96.12 179 GLN A C 1
ATOM 1287 O O . GLN A 1 179 ? 9.968 -15.694 -3.456 1.00 96.12 179 GLN A O 1
ATOM 1292 N N . LEU A 1 180 ? 8.311 -14.205 -3.169 1.00 96.94 180 LEU A N 1
ATOM 1293 C CA . LEU A 1 180 ? 9.188 -13.068 -2.892 1.00 96.94 180 LEU A CA 1
ATOM 1294 C C . LEU A 1 180 ? 9.876 -13.230 -1.530 1.00 96.94 180 LEU A C 1
ATOM 1296 O O . LEU A 1 180 ? 9.178 -13.355 -0.516 1.00 96.94 180 LEU A O 1
ATOM 1300 N N . PRO A 1 181 ? 11.216 -13.211 -1.461 1.00 94.94 181 PRO A N 1
ATOM 1301 C CA . PRO A 1 181 ? 11.936 -13.079 -0.200 1.00 94.94 181 PRO A CA 1
ATOM 1302 C C . PRO A 1 181 ? 11.684 -11.717 0.459 1.00 94.94 181 PRO A C 1
ATOM 1304 O O . PRO A 1 181 ? 11.445 -10.718 -0.229 1.00 94.94 181 PRO A O 1
ATOM 1307 N N . SER A 1 182 ? 11.801 -11.662 1.788 1.00 95.06 182 SER A N 1
ATOM 1308 C CA . SER A 1 182 ? 11.841 -10.385 2.511 1.00 95.06 182 SER A CA 1
ATOM 1309 C C . SER A 1 182 ? 13.018 -9.531 2.022 1.00 95.06 182 SER A C 1
ATOM 1311 O O . SER A 1 182 ? 14.087 -10.069 1.724 1.00 95.06 182 SER A O 1
ATOM 1313 N N . GLY A 1 183 ? 12.815 -8.217 1.899 1.00 91.31 183 GLY A N 1
ATOM 1314 C CA . GLY A 1 183 ? 13.830 -7.275 1.405 1.00 91.31 183 GLY A CA 1
ATOM 1315 C C . GLY A 1 183 ? 13.966 -7.204 -0.121 1.00 91.31 183 GLY A C 1
ATOM 1316 O O . GLY A 1 183 ? 14.806 -6.463 -0.628 1.00 91.31 183 GLY A O 1
ATOM 1317 N N . THR A 1 184 ? 13.138 -7.935 -0.879 1.00 96.38 184 THR A N 1
ATOM 1318 C CA . THR A 1 184 ? 13.083 -7.776 -2.346 1.00 96.38 184 THR A CA 1
ATOM 1319 C C . THR A 1 184 ? 12.603 -6.374 -2.723 1.00 96.38 184 THR A C 1
ATOM 1321 O O . THR A 1 184 ? 13.160 -5.726 -3.605 1.00 96.38 184 THR A O 1
ATOM 1324 N N . VAL A 1 185 ? 11.609 -5.869 -2.001 1.00 97.75 185 VAL A N 1
ATOM 1325 C CA . VAL A 1 185 ? 11.067 -4.512 -2.121 1.00 97.75 185 VAL A CA 1
ATOM 1326 C C . VAL A 1 185 ? 11.018 -3.878 -0.735 1.00 97.75 185 VAL A C 1
ATOM 1328 O O . VAL A 1 185 ? 11.081 -4.591 0.265 1.00 97.75 185 VAL A O 1
ATOM 1331 N N . ASP A 1 186 ? 10.943 -2.553 -0.676 1.00 96.69 186 ASP A N 1
ATOM 1332 C CA . ASP A 1 186 ? 10.947 -1.808 0.589 1.00 96.69 186 ASP A CA 1
ATOM 1333 C C . ASP A 1 186 ? 9.538 -1.532 1.103 1.00 96.69 186 ASP A C 1
ATOM 1335 O O . ASP A 1 186 ? 9.355 -1.356 2.302 1.00 96.69 186 ASP A O 1
ATOM 1339 N N . LEU A 1 187 ? 8.549 -1.487 0.205 1.00 96.69 187 LEU A N 1
ATOM 1340 C CA . LEU A 1 187 ? 7.145 -1.230 0.517 1.00 96.69 187 LEU A CA 1
ATOM 1341 C C . LEU A 1 187 ? 6.247 -2.094 -0.378 1.00 96.69 187 LEU A C 1
ATOM 1343 O O . LEU A 1 187 ? 6.580 -2.348 -1.540 1.00 96.69 187 LEU A O 1
ATOM 1347 N N . VAL A 1 188 ? 5.088 -2.501 0.139 1.00 97.06 188 VAL A N 1
ATOM 1348 C CA . VAL A 1 188 ? 4.037 -3.216 -0.612 1.00 97.06 188 VAL A CA 1
ATOM 1349 C C . VAL A 1 188 ? 2.671 -2.582 -0.372 1.00 97.06 188 VAL A C 1
ATOM 1351 O O . VAL A 1 188 ? 2.391 -2.135 0.737 1.00 97.06 188 VAL A O 1
ATOM 1354 N N . ALA A 1 189 ? 1.818 -2.524 -1.395 1.00 95.38 189 ALA A N 1
ATOM 1355 C CA . ALA A 1 189 ? 0.488 -1.919 -1.288 1.00 95.38 189 ALA A CA 1
ATOM 1356 C C . ALA A 1 189 ? -0.602 -2.948 -0.936 1.00 95.38 189 ALA A C 1
ATOM 1358 O O . ALA A 1 189 ? -0.726 -3.980 -1.592 1.00 95.38 189 ALA A O 1
ATOM 1359 N N . SER A 1 190 ? -1.435 -2.663 0.063 1.00 93.56 190 SER A N 1
ATOM 1360 C CA . SER A 1 190 ? -2.591 -3.519 0.376 1.00 93.56 190 SER A CA 1
ATOM 1361 C C . SER A 1 190 ? -3.770 -3.274 -0.567 1.00 93.56 190 SER A C 1
ATOM 1363 O O . SER A 1 190 ? -3.995 -2.149 -1.016 1.00 93.56 190 SER A O 1
ATOM 1365 N N . SER A 1 191 ? -4.580 -4.313 -0.772 1.00 93.75 191 SER A N 1
ATOM 1366 C CA . SER A 1 191 ? -5.868 -4.244 -1.459 1.00 93.75 191 SER A CA 1
ATOM 1367 C C . SER A 1 191 ? -7.023 -3.751 -0.571 1.00 93.75 191 SER A C 1
ATOM 1369 O O . SER A 1 191 ? -8.184 -3.877 -0.963 1.00 93.75 191 SER A O 1
ATOM 1371 N N . LEU A 1 192 ? -6.748 -3.173 0.608 1.00 91.00 192 LEU A N 1
ATOM 1372 C CA . LEU A 1 192 ? -7.775 -2.652 1.522 1.00 91.00 192 LEU A CA 1
ATOM 1373 C C . LEU A 1 192 ? -8.860 -1.785 0.839 1.00 91.00 192 LEU A C 1
ATOM 1375 O O . LEU A 1 192 ? -10.030 -1.984 1.171 1.00 91.00 192 LEU A O 1
ATOM 1379 N N . PRO A 1 193 ? -8.552 -0.885 -0.120 1.00 89.75 193 PRO A N 1
ATOM 1380 C CA . PRO A 1 193 ? -9.579 -0.070 -0.779 1.00 89.75 193 PRO A CA 1
ATOM 1381 C C . PRO A 1 193 ? -10.680 -0.863 -1.498 1.00 89.75 193 PRO A C 1
ATOM 1383 O O . PRO A 1 193 ? -11.809 -0.384 -1.609 1.00 89.75 193 PRO A O 1
ATOM 1386 N N . TRP A 1 194 ? -10.370 -2.077 -1.966 1.00 89.69 194 TRP A N 1
ATOM 1387 C CA . TRP A 1 194 ? -11.311 -2.966 -2.662 1.00 89.69 194 TRP A CA 1
ATOM 1388 C C . TRP A 1 194 ? -11.952 -4.002 -1.735 1.00 89.69 194 TRP A C 1
ATOM 1390 O O . TRP A 1 194 ? -12.718 -4.853 -2.190 1.00 89.69 194 TRP A O 1
ATOM 1400 N N . TRP A 1 195 ? -11.645 -3.956 -0.438 1.00 89.44 195 TRP A N 1
ATOM 1401 C CA . TRP A 1 195 ? -12.213 -4.874 0.533 1.00 89.44 195 TRP A CA 1
ATOM 1402 C C . TRP A 1 195 ? -13.665 -4.540 0.866 1.00 89.44 195 TRP A C 1
ATOM 1404 O O . TRP A 1 195 ? -14.061 -3.384 1.029 1.00 89.44 195 TRP A O 1
ATOM 1414 N N . ASP A 1 196 ? -14.474 -5.587 0.998 1.00 84.31 196 ASP A N 1
ATOM 1415 C CA . ASP A 1 196 ? -15.904 -5.483 1.241 1.00 84.31 196 ASP A CA 1
ATOM 1416 C C . ASP A 1 196 ? -16.270 -5.398 2.734 1.00 84.31 196 ASP A C 1
ATOM 1418 O O . ASP A 1 196 ? -17.447 -5.505 3.098 1.00 84.31 196 ASP A O 1
ATOM 1422 N N . GLY A 1 197 ? -15.290 -5.174 3.609 1.00 80.75 197 GLY A N 1
ATOM 1423 C CA . GLY A 1 197 ? -15.510 -5.062 5.048 1.00 80.75 197 GLY A CA 1
ATOM 1424 C C . GLY A 1 197 ? -15.807 -6.389 5.747 1.00 80.75 197 GLY A C 1
ATOM 1425 O O . GLY A 1 197 ? -15.967 -6.383 6.963 1.00 80.75 197 GLY A O 1
ATOM 1426 N N . GLN A 1 198 ? -15.922 -7.498 5.008 1.00 79.31 198 GLN A N 1
ATOM 1427 C CA . GLN A 1 198 ? -16.497 -8.747 5.512 1.00 79.31 198 GLN A CA 1
ATOM 1428 C C . GLN A 1 198 ? -15.667 -9.984 5.171 1.00 79.31 198 GLN A C 1
ATOM 1430 O O . GLN A 1 198 ? -15.594 -10.917 5.972 1.00 79.31 198 GLN A O 1
ATOM 1435 N N . ALA A 1 199 ? -15.059 -10.013 3.989 1.00 84.50 199 ALA A N 1
ATOM 1436 C CA . ALA A 1 199 ? -14.402 -11.193 3.460 1.00 84.50 199 ALA A CA 1
ATOM 1437 C C . ALA A 1 199 ? -13.043 -11.463 4.123 1.00 84.50 199 ALA A C 1
ATOM 1439 O O . ALA A 1 199 ? -12.226 -10.564 4.308 1.00 84.50 199 ALA A O 1
ATOM 1440 N N . ASP A 1 200 ? -12.746 -12.733 4.394 1.00 85.81 200 ASP A N 1
ATOM 1441 C CA . ASP A 1 200 ? -11.514 -13.151 5.083 1.00 85.81 200 ASP A CA 1
ATOM 1442 C C . ASP A 1 200 ? -10.215 -12.913 4.308 1.00 85.81 200 ASP A C 1
ATOM 1444 O O . ASP A 1 200 ? -9.123 -12.979 4.880 1.00 85.81 200 ASP A O 1
ATOM 1448 N N . TRP A 1 201 ? -10.300 -12.690 2.994 1.00 90.00 201 TRP A N 1
ATOM 1449 C CA . TRP A 1 201 ? -9.120 -12.651 2.134 1.00 90.00 201 TRP A CA 1
ATOM 1450 C C . TRP A 1 201 ? -8.151 -11.527 2.513 1.00 90.00 201 TRP A C 1
ATOM 1452 O O . TRP A 1 201 ? -6.948 -11.686 2.311 1.00 90.00 201 TRP A O 1
ATOM 1462 N N . LEU A 1 202 ? -8.636 -10.429 3.104 1.00 89.19 202 LEU A N 1
ATOM 1463 C CA . LEU A 1 202 ? -7.791 -9.300 3.494 1.00 89.19 202 LEU A CA 1
ATOM 1464 C C . LEU A 1 202 ? -6.756 -9.712 4.546 1.00 89.19 202 LEU A C 1
ATOM 1466 O O . LEU A 1 202 ? -5.592 -9.339 4.450 1.00 89.19 202 LEU A O 1
ATOM 1470 N N . TRP A 1 203 ? -7.153 -10.521 5.528 1.00 87.12 203 TRP A N 1
ATOM 1471 C CA . TRP A 1 203 ? -6.248 -10.978 6.584 1.00 87.12 203 TRP A CA 1
ATOM 1472 C C . TRP A 1 203 ? -5.126 -11.846 6.029 1.00 87.12 203 TRP A C 1
ATOM 1474 O O . TRP A 1 203 ? -3.958 -11.656 6.360 1.00 87.12 203 TRP A O 1
ATOM 1484 N N . GLN A 1 204 ? -5.484 -12.749 5.118 1.00 91.44 204 GLN A N 1
ATOM 1485 C CA . GLN A 1 204 ? -4.519 -13.605 4.438 1.00 91.44 204 GLN A CA 1
ATOM 1486 C C . GLN A 1 204 ? -3.575 -12.794 3.542 1.00 91.44 204 GLN A C 1
ATOM 1488 O O . GLN A 1 204 ? -2.383 -13.096 3.485 1.00 91.44 204 GLN A O 1
ATOM 1493 N N . GLU A 1 205 ? -4.078 -11.757 2.867 1.00 94.31 205 GLU A N 1
ATOM 1494 C CA . GLU A 1 205 ? -3.244 -10.830 2.104 1.00 94.31 205 GLU A CA 1
ATOM 1495 C C . GLU A 1 205 ? -2.247 -10.109 3.015 1.00 94.31 205 GLU A C 1
ATOM 1497 O O . GLU A 1 205 ? -1.046 -10.153 2.750 1.00 94.31 205 GLU A O 1
ATOM 1502 N N . LEU A 1 206 ? -2.714 -9.480 4.098 1.00 92.00 206 LEU A N 1
ATOM 1503 C CA . LEU A 1 206 ? -1.857 -8.726 5.015 1.00 92.00 206 LEU A CA 1
ATOM 1504 C C . LEU A 1 206 ? -0.733 -9.598 5.592 1.00 92.00 206 LEU A C 1
ATOM 1506 O O . LEU A 1 206 ? 0.407 -9.141 5.675 1.00 92.00 206 LEU A O 1
ATOM 1510 N N . ASP A 1 207 ? -1.016 -10.858 5.925 1.00 90.62 207 ASP A N 1
ATOM 1511 C CA . ASP A 1 207 ? -0.002 -11.812 6.388 1.00 90.62 207 ASP A CA 1
ATOM 1512 C C . ASP A 1 207 ? 1.044 -12.133 5.306 1.00 90.62 207 ASP A C 1
ATOM 1514 O O . ASP A 1 207 ? 2.244 -12.201 5.589 1.00 90.62 207 ASP A O 1
ATOM 1518 N N . ILE A 1 208 ? 0.618 -12.298 4.047 1.00 95.00 208 ILE A N 1
ATOM 1519 C CA . ILE A 1 208 ? 1.534 -12.509 2.915 1.00 95.00 208 ILE A CA 1
ATOM 1520 C C . ILE A 1 208 ? 2.406 -11.271 2.691 1.00 95.00 208 ILE A C 1
ATOM 1522 O O . ILE A 1 208 ? 3.615 -11.417 2.489 1.00 95.00 208 ILE A O 1
ATOM 1526 N N . LEU A 1 209 ? 1.809 -10.078 2.719 1.00 95.31 209 LEU A N 1
ATOM 1527 C CA . LEU A 1 209 ? 2.479 -8.811 2.435 1.00 95.31 209 LEU A CA 1
ATOM 1528 C C . LEU A 1 209 ? 3.499 -8.442 3.517 1.00 95.31 209 LEU A C 1
ATOM 1530 O O . LEU A 1 209 ? 4.646 -8.153 3.179 1.00 95.31 209 LEU A O 1
ATOM 1534 N N . ARG A 1 210 ? 3.146 -8.558 4.805 1.00 91.81 210 ARG A N 1
ATOM 1535 C CA . ARG A 1 210 ? 4.047 -8.243 5.936 1.00 91.81 210 ARG A CA 1
ATOM 1536 C C . ARG A 1 210 ? 5.308 -9.105 5.977 1.00 91.81 210 ARG A C 1
ATOM 1538 O O . ARG A 1 210 ? 6.334 -8.677 6.495 1.00 91.81 210 ARG A O 1
ATOM 1545 N N . ARG A 1 211 ? 5.264 -10.317 5.412 1.00 93.62 211 ARG A N 1
ATOM 1546 C CA . ARG A 1 211 ? 6.454 -11.170 5.236 1.00 93.62 211 ARG A CA 1
ATOM 1547 C C . ARG A 1 211 ? 7.442 -10.580 4.220 1.00 93.62 211 ARG A C 1
ATOM 1549 O O . ARG A 1 211 ? 8.638 -10.852 4.303 1.00 93.62 211 ARG A O 1
ATOM 1556 N N . ILE A 1 212 ? 6.945 -9.831 3.238 1.00 95.44 212 ILE A N 1
ATOM 1557 C CA . ILE A 1 212 ? 7.738 -9.271 2.140 1.00 95.44 212 ILE A CA 1
ATOM 1558 C C . ILE A 1 212 ? 8.363 -7.943 2.575 1.00 95.44 212 ILE A C 1
ATOM 1560 O O . ILE A 1 212 ? 9.587 -7.809 2.525 1.00 95.44 212 ILE A O 1
ATOM 1564 N N . ALA A 1 213 ? 7.528 -6.988 2.996 1.00 94.25 213 ALA A N 1
ATOM 1565 C CA . ALA A 1 213 ? 7.911 -5.618 3.339 1.00 94.25 213 ALA A CA 1
ATOM 1566 C C . ALA A 1 213 ? 6.805 -4.920 4.169 1.00 94.25 213 ALA A C 1
ATOM 1568 O O . ALA A 1 213 ? 5.682 -5.429 4.219 1.00 94.25 213 ALA A O 1
ATOM 1569 N N . PRO A 1 214 ? 7.082 -3.754 4.787 1.00 91.62 214 PRO A N 1
ATOM 1570 C CA . PRO A 1 214 ? 6.052 -2.898 5.376 1.00 91.62 214 PRO A CA 1
ATOM 1571 C C . PRO A 1 214 ? 4.881 -2.621 4.421 1.00 91.62 214 PRO A C 1
ATOM 1573 O O . PRO A 1 214 ? 5.075 -2.286 3.247 1.00 91.62 214 PRO A O 1
ATOM 1576 N N . VAL A 1 215 ? 3.658 -2.743 4.941 1.00 92.06 215 VAL A N 1
ATOM 1577 C CA . VAL A 1 215 ? 2.419 -2.571 4.178 1.00 92.06 215 VAL A CA 1
ATOM 1578 C C . VAL A 1 215 ? 1.991 -1.107 4.161 1.00 92.06 215 VAL A C 1
ATOM 1580 O O . VAL A 1 215 ? 1.675 -0.527 5.201 1.00 92.06 215 VAL A O 1
ATOM 1583 N N . VAL A 1 216 ? 1.920 -0.528 2.966 1.00 91.38 216 VAL A N 1
ATOM 1584 C CA . VAL A 1 216 ? 1.366 0.802 2.710 1.00 91.38 216 VAL A CA 1
ATOM 1585 C C . VAL A 1 216 ? -0.084 0.664 2.263 1.00 91.38 216 VAL A C 1
ATOM 1587 O O . VAL A 1 216 ? -0.390 -0.051 1.309 1.00 91.38 216 VAL A O 1
ATOM 1590 N N . VAL A 1 217 ? -0.993 1.363 2.935 1.00 88.75 217 VAL A N 1
ATOM 1591 C CA . VAL A 1 217 ? -2.417 1.354 2.580 1.00 88.75 217 VAL A CA 1
ATOM 1592 C C . VAL A 1 217 ? -2.803 2.653 1.861 1.00 88.75 217 VAL A C 1
ATOM 1594 O O . VAL A 1 217 ? -2.601 3.728 2.430 1.00 88.75 217 VAL A O 1
ATOM 1597 N N . PRO A 1 218 ? -3.385 2.588 0.649 1.00 86.50 218 PRO A N 1
ATOM 1598 C CA . PRO A 1 218 ? -4.050 3.736 0.039 1.00 86.50 218 PRO A CA 1
ATOM 1599 C C . PRO A 1 218 ? -5.269 4.150 0.881 1.00 86.50 218 PRO A C 1
ATOM 1601 O O . PRO A 1 218 ? -6.128 3.320 1.176 1.00 86.50 218 PRO A O 1
ATOM 1604 N N . GLN A 1 219 ? -5.351 5.415 1.289 1.00 79.81 219 GLN A N 1
ATOM 1605 C CA . GLN A 1 219 ? -6.454 5.977 2.074 1.00 79.81 219 GLN A CA 1
ATOM 1606 C C . GLN A 1 219 ? -7.628 6.341 1.169 1.00 79.81 219 GLN A C 1
ATOM 1608 O O . GLN A 1 219 ? -8.019 7.494 1.048 1.00 79.81 219 GLN A O 1
ATOM 1613 N N . GLU A 1 220 ? -8.187 5.336 0.511 1.00 79.31 220 GLU A N 1
ATOM 1614 C CA . GLU A 1 220 ? -9.325 5.501 -0.380 1.00 79.31 220 GLU A CA 1
ATOM 1615 C C . GLU A 1 220 ? -10.327 4.363 -0.183 1.00 79.31 220 GLU A C 1
ATOM 1617 O O . GLU A 1 220 ? -10.036 3.322 0.415 1.00 79.31 220 GLU A O 1
ATOM 1622 N N . GLY A 1 221 ? -11.544 4.583 -0.670 1.00 78.25 221 GLY A N 1
ATOM 1623 C CA . GLY A 1 221 ? -12.634 3.632 -0.510 1.00 78.25 221 GLY A CA 1
ATOM 1624 C C . GLY A 1 221 ? -13.181 3.559 0.918 1.00 78.25 221 GLY A C 1
ATOM 1625 O O . GLY A 1 221 ? -12.792 4.288 1.831 1.00 78.25 221 GLY A O 1
ATOM 1626 N N . ARG A 1 222 ? -14.138 2.652 1.115 1.00 76.81 222 ARG A N 1
ATOM 1627 C CA . ARG A 1 222 ? -14.940 2.576 2.349 1.00 76.81 222 ARG A CA 1
ATOM 1628 C C . ARG A 1 222 ? -14.180 2.120 3.592 1.00 76.81 222 ARG A C 1
ATOM 1630 O O . ARG A 1 222 ? -14.650 2.326 4.701 1.00 76.81 222 ARG A O 1
ATOM 1637 N N . ALA A 1 223 ? -13.020 1.495 3.414 1.00 80.12 223 ALA A N 1
ATOM 1638 C CA . ALA A 1 223 ? -12.172 1.020 4.504 1.00 80.12 223 ALA A CA 1
ATOM 1639 C C . ALA A 1 223 ? -11.030 1.985 4.858 1.00 80.12 223 ALA A C 1
ATOM 1641 O O . ALA A 1 223 ? -10.180 1.639 5.677 1.00 80.12 223 ALA A O 1
ATOM 1642 N N . ALA A 1 224 ? -11.014 3.205 4.306 1.00 78.69 224 ALA A N 1
ATOM 1643 C CA . ALA A 1 224 ? -9.969 4.195 4.575 1.00 78.69 224 ALA A CA 1
ATOM 1644 C C . ALA A 1 224 ? -9.786 4.486 6.076 1.00 78.69 224 ALA A C 1
ATOM 1646 O O . ALA A 1 224 ? -8.655 4.587 6.549 1.00 78.69 224 ALA A O 1
ATOM 1647 N N . ALA A 1 225 ? -10.873 4.513 6.855 1.00 76.75 225 ALA A N 1
ATOM 1648 C CA . ALA A 1 225 ? -10.824 4.749 8.301 1.00 76.75 225 ALA A CA 1
ATOM 1649 C C . ALA A 1 225 ? -10.089 3.640 9.093 1.00 76.75 225 ALA A C 1
ATOM 1651 O O . ALA A 1 225 ? -9.685 3.844 10.238 1.00 76.75 225 ALA A O 1
ATOM 1652 N N . LEU A 1 226 ? -9.869 2.472 8.480 1.00 81.19 226 LEU A N 1
ATOM 1653 C CA . LEU A 1 226 ? -9.117 1.350 9.048 1.00 81.19 226 LEU A CA 1
ATOM 1654 C C . LEU A 1 226 ? -7.652 1.313 8.626 1.00 81.19 226 LEU A C 1
ATOM 1656 O O . LEU A 1 226 ? -6.860 0.628 9.273 1.00 81.19 226 LEU A O 1
ATOM 1660 N N . ALA A 1 227 ? -7.284 2.037 7.564 1.00 80.12 227 ALA A N 1
ATOM 1661 C CA . ALA A 1 227 ? -5.905 2.139 7.094 1.00 80.12 227 ALA A CA 1
ATOM 1662 C C . ALA A 1 227 ? -4.908 2.448 8.225 1.00 80.12 227 ALA A C 1
ATOM 1664 O O . ALA A 1 227 ? -3.902 1.742 8.310 1.00 80.12 227 ALA A O 1
ATOM 1665 N N . PRO A 1 228 ? -5.202 3.391 9.147 1.00 76.25 228 PRO A N 1
ATOM 1666 C CA . PRO A 1 228 ? -4.418 3.606 10.361 1.00 76.25 228 PRO A CA 1
ATOM 1667 C C . PRO A 1 228 ? -4.061 2.295 11.071 1.00 76.25 228 PRO A C 1
ATOM 1669 O O . PRO A 1 228 ? -2.912 1.961 11.332 1.00 76.25 228 PRO A O 1
ATOM 1672 N N . TRP A 1 229 ? -5.067 1.484 11.337 1.00 79.44 229 TRP A N 1
ATOM 1673 C CA . TRP A 1 229 ? -4.951 0.357 12.242 1.00 79.44 229 TRP A CA 1
ATOM 1674 C C . TRP A 1 229 ? -4.342 -0.868 11.582 1.00 79.44 229 TRP A C 1
ATOM 1676 O O . TRP A 1 229 ? -3.735 -1.683 12.270 1.00 79.44 229 TRP A O 1
ATOM 1686 N N . LEU A 1 230 ? -4.445 -0.993 10.261 1.00 80.69 230 LEU A N 1
ATOM 1687 C CA . LEU A 1 230 ? -3.973 -2.163 9.521 1.00 80.69 230 LEU A CA 1
ATOM 1688 C C . LEU A 1 230 ? -2.572 -1.992 8.938 1.00 80.69 230 LEU A C 1
ATOM 1690 O O . LEU A 1 230 ? -1.875 -2.991 8.741 1.00 80.69 230 LEU A O 1
ATOM 1694 N N . ALA A 1 231 ? -2.149 -0.759 8.680 1.00 75.81 231 ALA A N 1
ATOM 1695 C CA . ALA A 1 231 ? -0.954 -0.504 7.899 1.00 75.81 231 ALA A CA 1
ATOM 1696 C C . ALA A 1 231 ? 0.325 -0.350 8.734 1.00 75.81 231 ALA A C 1
ATOM 1698 O O . ALA A 1 231 ? 0.296 -0.152 9.954 1.00 75.81 231 ALA A O 1
ATOM 1699 N N . ASP A 1 232 ? 1.454 -0.420 8.033 1.00 81.19 232 ASP A N 1
ATOM 1700 C CA . ASP A 1 232 ? 2.776 0.007 8.499 1.00 81.19 232 ASP A CA 1
ATOM 1701 C C . ASP A 1 232 ? 3.146 1.392 7.928 1.00 81.19 232 ASP A C 1
ATOM 1703 O O . ASP A 1 232 ? 4.034 2.068 8.444 1.00 81.19 232 ASP A O 1
ATOM 1707 N N . GLY A 1 233 ? 2.427 1.838 6.892 1.00 84.19 233 GLY A N 1
ATOM 1708 C CA . GLY A 1 233 ? 2.462 3.171 6.297 1.00 84.19 233 GLY A CA 1
ATOM 1709 C C . GLY A 1 233 ? 1.168 3.459 5.530 1.00 84.19 233 GLY A C 1
ATOM 1710 O O . GLY A 1 233 ? 0.340 2.575 5.332 1.00 84.19 233 GLY A O 1
ATOM 1711 N N . TRP A 1 234 ? 0.957 4.678 5.063 1.00 84.62 234 TRP A N 1
ATOM 1712 C CA . TRP A 1 234 ? -0.246 5.023 4.300 1.00 84.62 234 TRP A CA 1
ATOM 1713 C C . TRP A 1 234 ? 0.102 5.910 3.118 1.00 84.62 234 TRP A C 1
ATOM 1715 O O . TRP A 1 234 ? 1.154 6.550 3.069 1.00 84.62 234 TRP A O 1
ATOM 1725 N N . MET A 1 235 ? -0.813 5.939 2.162 1.00 88.06 235 MET A N 1
ATOM 1726 C CA . MET A 1 235 ? -0.721 6.762 0.975 1.00 88.06 235 MET A CA 1
ATOM 1727 C C . MET A 1 235 ? -2.036 7.507 0.779 1.00 88.06 235 MET A C 1
ATOM 1729 O O . MET A 1 235 ? -3.082 6.875 0.795 1.00 88.06 235 MET A O 1
ATOM 1733 N N . ALA A 1 236 ? -1.996 8.818 0.581 1.00 87.06 236 ALA A N 1
ATOM 1734 C CA . ALA A 1 236 ? -3.197 9.631 0.370 1.00 87.06 236 ALA A CA 1
ATOM 1735 C C . ALA A 1 236 ? -2.931 10.737 -0.650 1.00 87.06 236 ALA A C 1
ATOM 1737 O O . ALA A 1 236 ? -1.767 11.080 -0.892 1.00 87.06 236 ALA A O 1
ATOM 1738 N N . ASP A 1 237 ? -3.985 11.293 -1.248 1.00 87.50 237 ASP A N 1
ATOM 1739 C CA . ASP A 1 237 ? -3.840 12.450 -2.125 1.00 87.50 237 ASP A CA 1
ATOM 1740 C C . ASP A 1 237 ? -3.668 13.725 -1.309 1.00 87.50 237 ASP A C 1
ATOM 1742 O O . ASP A 1 237 ? -4.328 13.944 -0.297 1.00 87.50 237 ASP A O 1
ATOM 1746 N N . LEU A 1 238 ? -2.806 14.627 -1.784 1.00 85.81 238 LEU A N 1
ATOM 1747 C CA . LEU A 1 238 ? -2.658 15.945 -1.161 1.00 85.81 238 LEU A CA 1
ATOM 1748 C C . LEU A 1 238 ? -3.991 16.718 -1.124 1.00 85.81 238 LEU A C 1
ATOM 1750 O O . LEU A 1 238 ? -4.200 17.556 -0.249 1.00 85.81 238 LEU A O 1
ATOM 1754 N N . ALA A 1 239 ? -4.877 16.445 -2.088 1.00 80.19 239 ALA A N 1
ATOM 1755 C CA . ALA A 1 239 ? -6.194 17.063 -2.191 1.00 80.19 239 ALA A CA 1
ATOM 1756 C C . ALA A 1 239 ? -7.151 16.652 -1.059 1.00 80.19 239 ALA A C 1
ATOM 1758 O O . ALA A 1 239 ? -8.076 17.409 -0.770 1.00 80.19 239 ALA A O 1
ATOM 1759 N N . ASP A 1 240 ? -6.907 15.516 -0.400 1.00 71.38 240 ASP A N 1
ATOM 1760 C CA . ASP A 1 240 ? -7.775 14.992 0.660 1.00 71.38 240 ASP A CA 1
ATOM 1761 C C . ASP A 1 240 ? -7.616 15.756 1.992 1.00 71.38 240 ASP A C 1
ATOM 1763 O O . ASP A 1 240 ? -8.385 15.552 2.928 1.00 71.38 240 ASP A O 1
ATOM 1767 N N . GLY A 1 241 ? -6.689 16.722 2.062 1.00 60.41 241 GLY A N 1
ATOM 1768 C CA . GLY A 1 241 ? -6.558 17.654 3.184 1.00 60.41 241 GLY A CA 1
ATOM 1769 C C . GLY A 1 241 ? -5.783 17.093 4.377 1.00 60.41 241 GLY A C 1
ATOM 1770 O O . GLY A 1 241 ? -4.930 16.224 4.214 1.00 60.41 241 GLY A O 1
ATOM 1771 N N . ASP A 1 242 ? -6.023 17.668 5.565 1.00 53.16 242 ASP A N 1
ATOM 1772 C CA . ASP A 1 242 ? -5.374 17.347 6.850 1.00 53.16 242 ASP A CA 1
ATOM 1773 C C . ASP A 1 242 ? -5.755 15.933 7.328 1.00 53.16 242 ASP A C 1
ATOM 1775 O O . ASP A 1 242 ? -6.437 15.747 8.337 1.00 53.16 242 ASP A O 1
ATOM 1779 N N . ASN A 1 243 ? -5.333 14.915 6.572 1.00 53.94 243 ASN A N 1
ATOM 1780 C CA . ASN A 1 243 ? -5.284 13.534 7.022 1.00 53.94 243 ASN A CA 1
ATOM 1781 C C . ASN A 1 243 ? -4.221 13.484 8.111 1.00 53.94 243 ASN A C 1
ATOM 1783 O O . ASN A 1 243 ? -3.058 13.159 7.864 1.00 53.94 243 ASN A O 1
ATOM 1787 N N . THR A 1 244 ? -4.631 13.879 9.315 1.00 52.84 244 THR A N 1
ATOM 1788 C CA . THR A 1 244 ? -3.838 13.734 10.524 1.00 52.84 244 THR A CA 1
ATOM 1789 C C . THR A 1 244 ? -3.364 12.298 10.571 1.00 52.84 244 THR A C 1
ATOM 1791 O O . THR A 1 244 ? -4.147 11.352 10.648 1.00 52.84 244 THR A O 1
ATOM 1794 N N . LEU A 1 245 ? -2.051 12.153 10.436 1.00 54.19 245 LEU A N 1
ATOM 1795 C CA . LEU A 1 245 ? -1.377 10.876 10.490 1.00 54.19 245 LEU A CA 1
ATOM 1796 C C . LEU A 1 245 ? -1.707 10.276 11.855 1.00 54.19 245 LEU A C 1
ATOM 1798 O O . LEU A 1 245 ? -1.282 10.831 12.872 1.00 54.19 245 LEU A O 1
ATOM 1802 N N . PRO A 1 246 ? -2.495 9.198 11.920 1.00 54.19 246 PRO A N 1
ATOM 1803 C CA . PRO A 1 246 ? -2.894 8.667 13.204 1.00 54.19 246 PRO A CA 1
ATOM 1804 C C . PRO A 1 246 ? -1.642 8.190 13.933 1.00 54.19 246 PRO A C 1
ATOM 1806 O O . PRO A 1 246 ? -0.737 7.599 13.334 1.00 54.19 246 PRO A O 1
ATOM 1809 N N . ALA A 1 247 ? -1.568 8.445 15.236 1.00 53.97 247 ALA A N 1
ATOM 1810 C CA . ALA A 1 247 ? -0.533 7.851 16.062 1.00 53.97 247 ALA A CA 1
ATOM 1811 C C . ALA A 1 247 ? -0.814 6.346 16.150 1.00 53.97 247 ALA A C 1
ATOM 1813 O O . ALA A 1 247 ? -1.726 5.917 16.848 1.00 53.97 247 ALA A O 1
ATOM 1814 N N . LEU A 1 248 ? -0.069 5.531 15.400 1.00 59.25 248 LEU A N 1
ATOM 1815 C CA . LEU A 1 248 ? -0.302 4.085 15.392 1.00 59.25 248 LEU A CA 1
ATOM 1816 C C . LEU A 1 248 ? 0.619 3.393 16.406 1.00 59.25 248 LEU A C 1
ATOM 1818 O O . LEU A 1 248 ? 1.843 3.540 16.304 1.00 59.25 248 LEU A O 1
ATOM 1822 N N . PRO A 1 249 ? 0.094 2.573 17.328 1.00 57.75 249 PRO A N 1
ATOM 1823 C CA . PRO A 1 249 ? 0.910 1.688 18.161 1.00 57.75 249 PRO A CA 1
ATOM 1824 C C . PRO A 1 249 ? 1.780 0.761 17.292 1.00 57.75 249 PRO A C 1
ATOM 1826 O O . PRO A 1 249 ? 1.394 0.420 16.170 1.00 57.75 249 PRO A O 1
ATOM 1829 N N . ALA A 1 250 ? 2.978 0.379 17.743 1.00 59.59 250 ALA A N 1
ATOM 1830 C CA . ALA A 1 250 ? 3.951 -0.323 16.893 1.00 59.59 250 ALA A CA 1
ATOM 1831 C C . ALA A 1 250 ? 3.550 -1.766 16.523 1.00 59.59 250 ALA A C 1
ATOM 1833 O O . ALA A 1 250 ? 3.967 -2.259 15.478 1.00 59.59 250 ALA A O 1
ATOM 1834 N N . GLY A 1 251 ? 2.727 -2.432 17.333 1.00 68.06 251 GLY A N 1
ATOM 1835 C CA . GLY A 1 251 ? 2.325 -3.827 17.147 1.00 68.06 251 GLY A CA 1
ATOM 1836 C C . GLY A 1 251 ? 1.455 -4.070 15.916 1.00 68.06 251 GLY A C 1
ATOM 1837 O O . GLY A 1 251 ? 0.961 -3.145 15.281 1.00 68.06 251 GLY A O 1
ATOM 1838 N N . VAL A 1 252 ? 1.263 -5.340 15.568 1.00 75.56 252 VAL A N 1
ATOM 1839 C CA . VAL A 1 252 ? 0.462 -5.762 14.411 1.00 75.56 252 VAL A CA 1
ATOM 1840 C C . VAL A 1 252 ? -1.010 -5.859 14.809 1.00 75.56 252 VAL A C 1
ATOM 1842 O O . VAL A 1 252 ? -1.325 -6.440 15.847 1.00 75.56 252 VAL A O 1
ATOM 1845 N N . ALA A 1 253 ? -1.917 -5.320 13.988 1.00 82.81 253 ALA A N 1
ATOM 1846 C CA . ALA A 1 253 ? -3.349 -5.456 14.243 1.00 82.81 253 ALA A CA 1
ATOM 1847 C C . ALA A 1 253 ? -3.823 -6.907 14.106 1.00 82.81 253 ALA A C 1
ATOM 1849 O O . ALA A 1 253 ? -3.463 -7.609 13.158 1.00 82.81 253 ALA A O 1
ATOM 1850 N N . ARG A 1 254 ? -4.667 -7.328 15.049 1.00 84.94 254 ARG A N 1
ATOM 1851 C CA . ARG A 1 254 ? -5.262 -8.663 15.119 1.00 84.94 254 ARG A CA 1
ATOM 1852 C C . ARG A 1 254 ? -6.784 -8.537 15.174 1.00 84.94 254 ARG A C 1
ATOM 1854 O O . ARG A 1 254 ? -7.272 -7.777 16.011 1.00 84.94 254 ARG A O 1
ATOM 1861 N N . PRO A 1 255 ? -7.539 -9.261 14.337 1.00 86.81 255 PRO A N 1
ATOM 1862 C CA . PRO A 1 255 ? -8.991 -9.256 14.432 1.00 86.81 255 PRO A CA 1
ATOM 1863 C C . PRO A 1 255 ? -9.454 -9.884 15.754 1.00 86.81 255 PRO A C 1
ATOM 1865 O O . PRO A 1 255 ? -8.943 -10.922 16.176 1.00 86.81 255 PRO A O 1
ATOM 1868 N N . LEU A 1 256 ? -10.422 -9.237 16.400 1.00 88.50 256 LEU A N 1
ATOM 1869 C CA . LEU A 1 256 ? -11.153 -9.713 17.581 1.00 88.50 256 LEU A CA 1
ATOM 1870 C C . LEU A 1 256 ? -12.548 -10.238 17.213 1.00 88.50 256 LEU A C 1
ATOM 1872 O O . LEU A 1 256 ? -13.116 -11.058 17.930 1.00 88.50 256 LEU A O 1
ATOM 1876 N N . THR A 1 257 ? -13.093 -9.785 16.085 1.00 85.06 257 THR A N 1
ATOM 1877 C CA . THR A 1 257 ? -14.335 -10.287 15.486 1.00 85.06 257 THR A CA 1
ATOM 1878 C C . THR A 1 257 ? -14.024 -11.212 14.314 1.00 85.06 257 THR A C 1
ATOM 1880 O O . THR A 1 257 ? -13.021 -11.039 13.621 1.00 85.06 257 THR A O 1
ATOM 1883 N N . GLY A 1 258 ? -14.892 -12.197 14.082 1.00 75.56 258 GLY A N 1
ATOM 1884 C CA . GLY A 1 258 ? -14.788 -13.079 12.920 1.00 75.56 258 GLY A CA 1
ATOM 1885 C C . GLY A 1 258 ? -15.269 -12.427 11.613 1.00 75.56 258 GLY A C 1
ATOM 1886 O O . GLY A 1 258 ? -15.852 -11.341 11.649 1.00 75.56 258 GLY A O 1
ATOM 1887 N N . PRO A 1 259 ? -15.070 -13.106 10.470 1.00 70.44 259 PRO A N 1
ATOM 1888 C CA . PRO A 1 259 ? -15.648 -12.712 9.184 1.00 70.44 259 PRO A CA 1
ATOM 1889 C C . PRO A 1 259 ? -17.169 -12.612 9.220 1.00 70.44 259 PRO A C 1
ATOM 1891 O O . PRO A 1 259 ? -17.836 -13.301 9.997 1.00 70.44 259 PRO A O 1
ATOM 1894 N N . GLY A 1 260 ? -17.726 -11.798 8.324 1.00 71.31 260 GLY A N 1
ATOM 1895 C CA . GLY A 1 260 ? -19.177 -11.666 8.169 1.00 71.31 260 GLY A CA 1
ATOM 1896 C C . GLY A 1 260 ? -19.868 -10.831 9.258 1.00 71.31 260 GLY A C 1
ATOM 1897 O O . GLY A 1 260 ? -21.093 -10.727 9.245 1.00 71.31 260 GLY A O 1
ATOM 1898 N N . GLN A 1 261 ? -19.119 -10.250 10.203 1.00 77.19 261 GLN A N 1
ATOM 1899 C CA . GLN A 1 261 ? -19.653 -9.337 11.215 1.00 77.19 261 GLN A CA 1
ATOM 1900 C C . GLN A 1 261 ? -19.696 -7.895 10.694 1.00 77.19 261 GLN A C 1
ATOM 1902 O O . GLN A 1 261 ? -18.693 -7.357 10.233 1.00 77.19 261 GLN A O 1
ATOM 1907 N N . HIS A 1 262 ? -20.846 -7.228 10.832 1.00 78.19 262 HIS A N 1
ATOM 1908 C CA . HIS A 1 262 ? -21.026 -5.821 10.430 1.00 78.19 262 HIS A CA 1
ATOM 1909 C C . HIS A 1 262 ? -20.103 -4.853 11.187 1.00 78.19 262 HIS A C 1
ATOM 1911 O O . HIS A 1 262 ? -19.662 -3.843 10.637 1.00 78.19 262 HIS A O 1
ATOM 1917 N N . VAL A 1 263 ? -19.785 -5.197 12.438 1.00 88.19 263 VAL A N 1
ATOM 1918 C CA . VAL A 1 263 ? -18.784 -4.505 13.245 1.00 88.19 263 VAL A CA 1
ATOM 1919 C C . VAL A 1 263 ? -17.479 -5.280 13.187 1.00 88.19 263 VAL A C 1
ATOM 1921 O O . VAL A 1 263 ? -17.428 -6.449 13.572 1.00 88.19 263 VAL A O 1
ATOM 1924 N N . MET A 1 264 ? -16.413 -4.602 12.777 1.00 88.12 264 MET A N 1
ATOM 1925 C CA . MET A 1 264 ? -15.061 -5.117 12.896 1.00 88.12 264 MET A CA 1
ATOM 1926 C C . MET A 1 264 ? -14.398 -4.585 14.163 1.00 88.12 264 MET A C 1
ATOM 1928 O O . MET A 1 264 ? -14.297 -3.375 14.346 1.00 88.12 264 MET A O 1
ATOM 1932 N N . ALA A 1 265 ? -13.887 -5.485 15.000 1.00 90.06 265 ALA A N 1
ATOM 1933 C CA . ALA A 1 265 ? -13.046 -5.132 16.133 1.00 90.06 265 ALA A CA 1
ATOM 1934 C C . ALA A 1 265 ? -11.606 -5.610 15.921 1.00 90.06 265 ALA A C 1
ATOM 1936 O O . ALA A 1 265 ? -11.383 -6.768 15.565 1.00 90.06 265 ALA A O 1
ATOM 1937 N N . LEU A 1 266 ? -10.630 -4.736 16.165 1.00 89.75 266 LEU A N 1
ATOM 1938 C CA . LEU A 1 266 ? -9.197 -4.997 16.018 1.00 89.75 266 LEU A CA 1
ATOM 1939 C C . LEU A 1 266 ? -8.468 -4.695 17.321 1.00 89.75 266 LEU A C 1
ATOM 1941 O O . LEU A 1 266 ? -8.744 -3.681 17.948 1.00 89.75 266 LEU A O 1
ATOM 1945 N N . LEU A 1 267 ? -7.493 -5.523 17.681 1.00 88.75 267 LEU A N 1
ATOM 1946 C CA . LEU A 1 267 ? -6.523 -5.255 18.739 1.00 88.75 267 LEU A CA 1
ATOM 1947 C C . LEU A 1 267 ? -5.184 -4.866 18.124 1.00 88.75 267 LEU A C 1
ATOM 1949 O O . LEU A 1 267 ? -4.665 -5.596 17.279 1.00 88.75 267 LEU A O 1
ATOM 1953 N N . ARG A 1 268 ? -4.573 -3.789 18.610 1.00 87.75 268 ARG A N 1
ATOM 1954 C CA . ARG A 1 268 ? -3.192 -3.416 18.299 1.00 87.75 268 ARG A CA 1
ATOM 1955 C C . ARG A 1 268 ? -2.447 -3.099 19.593 1.00 87.75 268 ARG A C 1
ATOM 1957 O O . ARG A 1 268 ? -2.950 -2.355 20.423 1.00 87.75 268 ARG A O 1
ATOM 1964 N N . THR A 1 269 ? -1.267 -3.672 19.778 1.00 87.31 269 THR A N 1
ATOM 1965 C CA . THR A 1 269 ? -0.416 -3.449 20.959 1.00 87.31 269 THR A CA 1
ATOM 1966 C C . THR A 1 269 ? 0.702 -2.459 20.651 1.00 87.31 269 THR A C 1
ATOM 1968 O O . THR A 1 269 ? 1.018 -2.214 19.488 1.00 87.31 269 THR A O 1
ATOM 1971 N N . ASP A 1 270 ? 1.326 -1.875 21.669 1.00 83.44 270 ASP A N 1
ATOM 1972 C CA . ASP A 1 270 ? 2.506 -1.013 21.502 1.00 83.44 270 ASP A CA 1
ATOM 1973 C C . ASP A 1 270 ? 3.819 -1.794 21.287 1.00 83.44 270 ASP A C 1
ATOM 1975 O O . ASP A 1 270 ? 4.819 -1.202 20.889 1.00 83.44 270 ASP A O 1
ATOM 1979 N N . ALA A 1 271 ? 3.795 -3.121 21.441 1.00 80.38 271 ALA A N 1
ATOM 1980 C CA . ALA A 1 271 ? 4.889 -4.038 21.117 1.00 80.38 271 ALA A CA 1
ATOM 1981 C C . ALA A 1 271 ? 4.452 -5.149 20.145 1.00 80.38 271 ALA A C 1
ATOM 1983 O O . ALA A 1 271 ? 3.266 -5.468 20.029 1.00 80.38 271 ALA A O 1
ATOM 1984 N N . ALA A 1 272 ? 5.416 -5.773 19.458 1.00 76.50 272 ALA A N 1
ATOM 1985 C CA . ALA A 1 272 ? 5.155 -6.896 18.551 1.00 76.50 272 ALA A CA 1
ATOM 1986 C C . ALA A 1 272 ? 4.738 -8.185 19.289 1.00 76.50 272 ALA A C 1
ATOM 1988 O O . ALA A 1 272 ? 3.873 -8.912 18.801 1.00 76.50 272 ALA A O 1
ATOM 1989 N N . ASP A 1 273 ? 5.326 -8.464 20.460 1.00 81.69 273 ASP A N 1
ATOM 1990 C CA . ASP A 1 273 ? 4.866 -9.518 21.372 1.00 81.69 273 ASP A CA 1
ATOM 1991 C C . ASP A 1 273 ? 3.883 -8.906 22.385 1.00 81.69 273 ASP A C 1
ATOM 1993 O O . ASP A 1 273 ? 4.308 -8.091 23.208 1.00 81.69 273 ASP A O 1
ATOM 1997 N N . PRO A 1 274 ? 2.595 -9.305 22.392 1.00 80.12 274 PRO A N 1
ATOM 1998 C CA . PRO A 1 274 ? 1.616 -8.797 23.352 1.00 80.12 274 PRO A CA 1
ATOM 1999 C C . PRO A 1 274 ? 2.011 -9.009 24.817 1.00 80.12 274 PRO A C 1
ATOM 2001 O O . PRO A 1 274 ? 1.526 -8.294 25.682 1.00 80.12 274 PRO A O 1
ATOM 2004 N N . ARG A 1 275 ? 2.891 -9.974 25.119 1.00 81.88 275 ARG A N 1
ATOM 2005 C CA . ARG A 1 275 ? 3.386 -10.205 26.489 1.00 81.88 275 ARG A CA 1
ATOM 2006 C C . ARG A 1 275 ? 4.381 -9.148 26.965 1.00 81.88 275 ARG A C 1
ATOM 2008 O O . ARG A 1 275 ? 4.669 -9.089 28.154 1.00 81.88 275 ARG A O 1
ATOM 2015 N N . GLN A 1 276 ? 4.947 -8.386 26.037 1.00 86.06 276 GLN A N 1
ATOM 2016 C CA . GLN A 1 276 ? 5.913 -7.318 26.298 1.00 86.06 276 GLN A CA 1
ATOM 2017 C C . GLN A 1 276 ? 5.287 -5.932 26.116 1.00 86.06 276 GLN A C 1
ATOM 2019 O O . GLN A 1 276 ? 5.964 -4.930 26.321 1.00 86.06 276 GLN A O 1
ATOM 2024 N N . ALA A 1 277 ? 4.019 -5.882 25.706 1.00 87.50 277 ALA A N 1
ATOM 2025 C CA . ALA A 1 277 ? 3.297 -4.646 25.477 1.00 87.50 277 ALA A CA 1
ATOM 2026 C C . ALA A 1 277 ? 2.935 -3.975 26.808 1.00 87.50 277 ALA A C 1
ATOM 2028 O O . ALA A 1 277 ? 2.507 -4.646 27.749 1.00 87.50 277 ALA A O 1
ATOM 2029 N N . ALA A 1 278 ? 3.111 -2.658 26.863 1.00 88.06 278 ALA A N 1
ATOM 2030 C CA . ALA A 1 278 ? 2.734 -1.807 27.992 1.00 88.06 278 ALA A CA 1
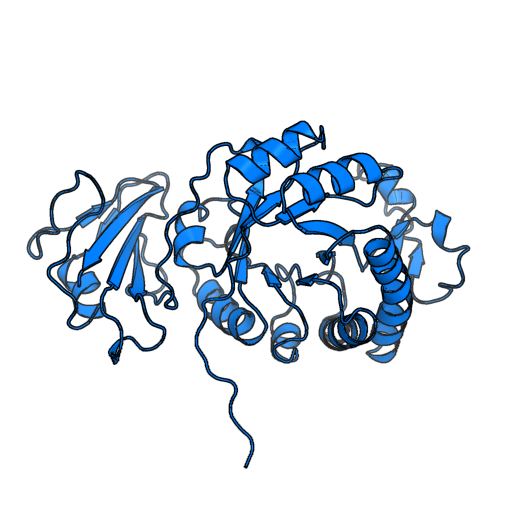ATOM 2031 C C . ALA A 1 278 ? 1.421 -1.054 27.737 1.00 88.06 278 ALA A C 1
ATOM 2033 O O . ALA A 1 278 ? 0.987 -0.263 28.573 1.00 88.06 278 ALA A O 1
ATOM 2034 N N . GLY A 1 279 ? 0.821 -1.266 26.567 1.00 88.69 279 GLY A N 1
ATOM 2035 C CA . GLY A 1 279 ? -0.480 -0.737 26.234 1.00 88.69 279 GLY A CA 1
ATOM 2036 C C . GLY A 1 279 ? -1.077 -1.395 25.001 1.00 88.69 279 GLY A C 1
ATOM 2037 O O . GLY A 1 279 ? -0.397 -1.981 24.148 1.00 88.69 279 GLY A O 1
ATOM 2038 N N . ALA A 1 280 ? -2.391 -1.275 24.906 1.00 89.62 280 ALA A N 1
ATOM 2039 C CA . ALA A 1 280 ? -3.176 -1.798 23.813 1.00 89.62 280 ALA A CA 1
ATOM 2040 C C . ALA A 1 280 ? -4.248 -0.806 23.375 1.00 89.62 280 ALA A C 1
ATOM 2042 O O . ALA A 1 280 ? -4.780 -0.019 24.157 1.00 89.62 280 ALA A O 1
ATOM 2043 N N . THR A 1 281 ? -4.591 -0.891 22.099 1.00 89.62 281 THR A N 1
ATOM 2044 C CA . THR A 1 281 ? -5.683 -0.165 21.476 1.00 89.62 281 THR A CA 1
ATOM 2045 C C . THR A 1 281 ? -6.638 -1.164 20.845 1.00 89.62 281 THR A C 1
ATOM 2047 O O . THR A 1 281 ? -6.229 -2.005 20.043 1.00 89.62 281 THR A O 1
ATOM 2050 N N . VAL A 1 282 ? -7.914 -1.066 21.201 1.00 91.06 282 VAL A N 1
ATOM 2051 C CA . VAL A 1 282 ? -9.014 -1.734 20.516 1.00 91.06 282 VAL A CA 1
ATOM 2052 C C . VAL A 1 282 ? -9.704 -0.728 19.611 1.00 91.06 282 VAL A C 1
ATOM 2054 O O . VAL A 1 282 ? -10.050 0.372 20.030 1.00 91.06 282 VAL A O 1
ATOM 2057 N N . VAL A 1 283 ? -9.912 -1.122 18.365 1.00 90.19 283 VAL A N 1
ATOM 2058 C CA . VAL A 1 283 ? -10.594 -0.333 17.342 1.00 90.19 283 VAL A CA 1
ATOM 2059 C C . VAL A 1 283 ? -11.873 -1.059 17.008 1.00 90.19 283 VAL A C 1
ATOM 2061 O O . VAL A 1 283 ? -11.817 -2.241 16.686 1.00 90.19 283 VAL A O 1
ATOM 2064 N N . VAL A 1 284 ? -13.003 -0.372 17.067 1.00 91.25 284 VAL A N 1
ATOM 2065 C CA . VAL A 1 284 ? -14.312 -0.914 16.714 1.00 91.25 284 VAL A CA 1
ATOM 2066 C C . VAL A 1 284 ? -14.871 -0.070 15.576 1.00 91.25 284 VAL A C 1
ATOM 2068 O O . VAL A 1 284 ? -15.148 1.110 15.759 1.00 91.25 284 VAL A O 1
ATOM 2071 N N . ALA A 1 285 ? -15.015 -0.663 14.397 1.00 90.06 285 ALA A N 1
ATOM 2072 C CA . ALA A 1 285 ? -15.436 0.021 13.184 1.00 90.06 285 ALA A CA 1
ATOM 2073 C C . ALA A 1 285 ? -16.717 -0.594 12.627 1.00 90.06 285 ALA A C 1
ATOM 2075 O O . ALA A 1 285 ? -16.792 -1.809 12.425 1.00 90.06 285 ALA A O 1
ATOM 2076 N N . ASN A 1 286 ? -17.706 0.248 12.340 1.00 90.25 286 ASN A N 1
ATOM 2077 C CA . ASN A 1 286 ? -18.862 -0.150 11.552 1.00 90.25 286 ASN A CA 1
ATOM 2078 C C . ASN A 1 286 ? -18.567 0.083 10.070 1.00 90.25 286 ASN A C 1
ATOM 2080 O O . ASN A 1 286 ? -18.379 1.218 9.637 1.00 90.25 286 ASN A O 1
ATOM 2084 N N . MET A 1 287 ? -18.528 -1.007 9.307 1.00 84.38 287 MET A N 1
ATOM 2085 C CA . MET A 1 287 ? -18.253 -0.970 7.869 1.00 84.38 287 MET A CA 1
ATOM 2086 C C . MET A 1 287 ? -19.506 -0.731 7.021 1.00 84.38 287 MET A C 1
ATOM 2088 O O . MET A 1 287 ? -19.392 -0.551 5.807 1.00 84.38 287 MET A O 1
ATOM 2092 N N . ASP A 1 288 ? -20.683 -0.758 7.646 1.00 86.06 288 ASP A N 1
ATOM 2093 C CA . ASP A 1 288 ? -21.952 -0.372 7.044 1.00 86.06 288 ASP A CA 1
ATOM 2094 C C . ASP A 1 288 ? -22.086 1.158 7.076 1.00 86.06 288 ASP A C 1
ATOM 2096 O O . ASP A 1 288 ? -21.931 1.785 8.125 1.00 86.06 288 ASP A O 1
ATOM 2100 N N . MET A 1 289 ? -22.336 1.762 5.914 1.00 85.38 289 MET A N 1
ATOM 2101 C CA . MET A 1 289 ? -22.471 3.216 5.763 1.00 85.38 289 MET A CA 1
ATOM 2102 C C . MET A 1 289 ? -23.918 3.696 5.912 1.00 85.38 289 MET A C 1
ATOM 2104 O O . MET A 1 289 ? -24.147 4.899 6.028 1.00 85.38 289 MET A O 1
ATOM 2108 N N . ASP A 1 290 ? -24.878 2.773 5.949 1.00 89.38 290 ASP A N 1
ATOM 2109 C CA . ASP A 1 290 ? -26.308 3.062 5.920 1.00 89.38 290 ASP A CA 1
ATOM 2110 C C . ASP A 1 290 ? -26.982 2.779 7.270 1.00 89.38 290 ASP A C 1
ATOM 2112 O O . ASP A 1 290 ? -27.915 3.487 7.661 1.00 89.38 290 ASP A O 1
ATOM 2116 N N . ALA A 1 291 ? -26.514 1.765 8.005 1.00 90.81 291 ALA A N 1
ATOM 2117 C CA . ALA A 1 291 ? -27.141 1.310 9.243 1.00 90.81 291 ALA A CA 1
ATOM 2118 C C . ALA A 1 291 ? -26.182 1.300 10.447 1.00 90.81 291 ALA A C 1
ATOM 2120 O O . ALA A 1 291 ? -25.011 0.931 10.318 1.00 90.81 291 ALA A O 1
ATOM 2121 N N . PRO A 1 292 ? -26.657 1.688 11.650 1.00 92.75 292 PRO A N 1
ATOM 2122 C CA . PRO A 1 292 ? -25.897 1.467 12.868 1.00 92.75 292 PRO A CA 1
ATOM 2123 C C . PRO A 1 292 ? -25.789 -0.034 13.138 1.00 92.75 292 PRO A C 1
ATOM 2125 O O . PRO A 1 292 ? -26.715 -0.801 12.867 1.00 92.75 292 PRO A O 1
ATOM 2128 N N . ALA A 1 293 ? -24.680 -0.434 13.742 1.00 91.88 293 ALA A N 1
ATOM 2129 C CA . ALA A 1 293 ? -24.443 -1.809 14.144 1.00 91.88 293 ALA A CA 1
ATOM 2130 C C . ALA A 1 293 ? -24.143 -1.876 15.644 1.00 91.88 293 ALA A C 1
ATOM 2132 O O . ALA A 1 293 ? -23.805 -0.877 16.279 1.00 91.88 293 ALA A O 1
ATOM 2133 N N . SER A 1 294 ? -24.315 -3.049 16.243 1.00 90.56 294 SER A N 1
ATOM 2134 C CA . SER A 1 294 ? -24.048 -3.253 17.666 1.00 90.56 294 SER A CA 1
ATOM 2135 C C . SER A 1 294 ? -23.152 -4.454 17.869 1.00 90.56 294 SER A C 1
ATOM 2137 O O . SER A 1 294 ? -23.276 -5.454 17.164 1.00 90.56 294 SER A O 1
ATOM 2139 N N . VAL A 1 295 ? -22.270 -4.356 18.854 1.00 90.56 295 VAL A N 1
ATOM 2140 C CA . VAL A 1 295 ? -21.401 -5.452 19.271 1.00 90.56 295 VAL A CA 1
ATOM 2141 C C . VAL A 1 295 ? -21.458 -5.602 20.784 1.00 90.56 295 VAL A C 1
ATOM 2143 O O . VAL A 1 295 ? -21.638 -4.619 21.503 1.00 90.56 295 VAL A O 1
ATOM 2146 N N . ASP A 1 296 ? -21.327 -6.836 21.265 1.00 90.19 296 ASP A N 1
ATOM 2147 C CA . ASP A 1 296 ? -21.182 -7.120 22.689 1.00 90.19 296 ASP A CA 1
ATOM 2148 C C . ASP A 1 296 ? -19.767 -6.713 23.154 1.00 90.19 296 ASP A C 1
ATOM 2150 O O . ASP A 1 296 ? -18.780 -7.328 22.719 1.00 90.19 296 ASP A O 1
ATOM 2154 N N . PRO A 1 297 ? -19.628 -5.700 24.033 1.00 88.50 297 PRO A N 1
ATOM 2155 C CA . PRO A 1 297 ? -18.328 -5.280 24.546 1.00 88.50 297 PRO A CA 1
ATOM 2156 C C . PRO A 1 297 ? -17.600 -6.411 25.265 1.00 88.50 297 PRO A C 1
ATOM 2158 O O . PRO A 1 297 ? -16.384 -6.539 25.126 1.00 88.50 297 PRO A O 1
ATOM 2161 N N . ALA A 1 298 ? -18.320 -7.263 26.001 1.00 86.19 298 ALA A N 1
ATOM 2162 C CA . ALA A 1 298 ? -17.709 -8.364 26.732 1.00 86.19 298 ALA A CA 1
ATOM 2163 C C . ALA A 1 298 ? -17.020 -9.344 25.774 1.00 86.19 298 ALA A C 1
ATOM 2165 O O . ALA A 1 298 ? -15.914 -9.798 26.061 1.00 86.19 298 ALA A O 1
ATOM 2166 N N . GLN A 1 299 ? -17.618 -9.610 24.608 1.00 84.38 299 GLN A N 1
ATOM 2167 C CA . GLN A 1 299 ? -17.017 -10.459 23.578 1.00 84.38 299 GLN A CA 1
ATOM 2168 C C . GLN A 1 299 ? -15.766 -9.818 22.960 1.00 84.38 299 GLN A C 1
ATOM 2170 O O . GLN A 1 299 ? -14.747 -10.492 22.804 1.00 84.38 299 GLN A O 1
ATOM 2175 N N . VAL A 1 300 ? -15.826 -8.524 22.629 1.00 88.06 300 VAL A N 1
ATOM 2176 C CA . VAL A 1 300 ? -14.704 -7.800 22.010 1.00 88.06 300 VAL A CA 1
ATOM 2177 C C . VAL A 1 300 ? -13.524 -7.700 22.972 1.00 88.06 300 VAL A C 1
ATOM 2179 O O . VAL A 1 300 ? -12.415 -8.124 22.646 1.00 88.06 300 VAL A O 1
ATOM 2182 N N . PHE A 1 301 ? -13.751 -7.180 24.177 1.00 88.75 301 PHE A N 1
ATOM 2183 C CA . PHE A 1 301 ? -12.674 -6.895 25.122 1.00 88.75 301 PHE A CA 1
ATOM 2184 C C . PHE A 1 301 ? -12.118 -8.156 25.792 1.00 88.75 301 PHE A C 1
ATOM 2186 O O . PHE A 1 301 ? -10.934 -8.179 26.117 1.00 88.75 301 PHE A O 1
ATOM 2193 N N . ALA A 1 302 ? -12.894 -9.242 25.917 1.00 85.81 302 ALA A N 1
ATOM 2194 C CA . ALA A 1 302 ? -12.347 -10.531 26.355 1.00 85.81 302 ALA A CA 1
ATOM 2195 C C . ALA A 1 302 ? -11.288 -11.073 25.379 1.00 85.81 302 ALA A C 1
ATOM 2197 O O . ALA A 1 302 ? -10.291 -11.659 25.805 1.00 85.81 302 ALA A O 1
ATOM 2198 N N . GLY A 1 303 ? -11.465 -10.842 24.072 1.00 83.00 303 GLY A N 1
ATOM 2199 C CA . GLY A 1 303 ? -10.486 -11.220 23.051 1.00 83.00 303 GLY A CA 1
ATOM 2200 C C . GLY A 1 303 ? -9.171 -10.437 23.139 1.00 83.00 303 GLY A C 1
ATOM 2201 O O . GLY A 1 303 ? -8.147 -10.900 22.636 1.00 83.00 303 GLY A O 1
ATOM 2202 N N . ALA A 1 304 ? -9.173 -9.284 23.814 1.00 84.44 304 ALA A N 1
ATOM 2203 C CA . ALA A 1 304 ? -7.982 -8.475 24.029 1.00 84.44 304 ALA A CA 1
ATOM 2204 C C . ALA A 1 304 ? -7.093 -8.979 25.183 1.00 84.44 304 ALA A C 1
ATOM 2206 O O . ALA A 1 304 ? -5.988 -8.480 25.370 1.00 84.44 304 ALA A O 1
ATOM 2207 N N . GLY A 1 305 ? -7.506 -10.010 25.926 1.00 84.12 305 GLY A N 1
ATOM 2208 C CA . GLY A 1 305 ? -6.697 -10.601 26.992 1.00 84.12 305 GLY A CA 1
ATOM 2209 C C . GLY A 1 305 ? -6.754 -9.800 28.293 1.00 84.12 305 GLY A C 1
ATOM 2210 O O . GLY A 1 305 ? -7.833 -9.448 28.756 1.00 84.12 305 GLY A O 1
ATOM 2211 N N . SER A 1 306 ? -5.601 -9.575 28.932 1.00 85.69 306 SER A N 1
ATOM 2212 C CA . SER A 1 306 ? -5.523 -8.964 30.269 1.00 85.69 306 SER A CA 1
ATOM 2213 C C . SER A 1 306 ? -5.452 -7.435 30.279 1.00 85.69 306 SER A C 1
ATOM 2215 O O . SER A 1 306 ? -5.380 -6.864 31.365 1.00 85.69 306 SER A O 1
ATOM 2217 N N . PHE A 1 307 ? -5.432 -6.779 29.115 1.00 88.12 307 PHE A N 1
ATOM 2218 C CA . PHE A 1 307 ? -5.399 -5.317 29.044 1.00 88.12 307 PHE A CA 1
ATOM 2219 C C . PHE A 1 307 ? -6.688 -4.718 29.610 1.00 88.12 307 PHE A C 1
ATOM 2221 O O . PHE A 1 307 ? -7.794 -5.219 29.378 1.00 88.12 307 PHE A O 1
ATOM 2228 N N . GLY A 1 308 ? -6.536 -3.629 30.354 1.00 86.88 308 GLY A N 1
ATOM 2229 C CA . GLY A 1 308 ? -7.643 -2.902 30.952 1.00 86.88 308 GLY A CA 1
ATOM 2230 C C . GLY A 1 308 ? -7.206 -2.058 32.153 1.00 86.88 308 GLY A C 1
ATOM 2231 O O . GLY A 1 308 ? -6.131 -2.267 32.712 1.00 86.88 308 GLY A O 1
ATOM 2232 N N . PRO A 1 309 ? -8.045 -1.114 32.607 1.00 89.44 309 PRO A N 1
ATOM 2233 C CA . PRO A 1 309 ? -9.375 -0.804 32.086 1.00 89.44 309 PRO A CA 1
ATOM 2234 C C . PRO A 1 309 ? -9.328 -0.051 30.748 1.00 89.44 309 PRO A C 1
ATOM 2236 O O . PRO A 1 309 ? -8.467 0.802 30.541 1.00 89.44 309 PRO A O 1
ATOM 2239 N N . TRP A 1 310 ? -10.289 -0.348 29.869 1.00 90.75 310 TRP A N 1
ATOM 2240 C CA . TRP A 1 310 ? -10.436 0.306 28.567 1.00 90.75 310 TRP A CA 1
ATOM 2241 C C . TRP A 1 310 ? -11.032 1.702 28.709 1.00 90.75 310 TRP A C 1
ATOM 2243 O O . TRP A 1 310 ? -12.033 1.896 29.400 1.00 90.75 310 TRP A O 1
ATOM 2253 N N . ARG A 1 311 ? -10.421 2.673 28.034 1.00 90.06 311 ARG A N 1
ATOM 2254 C CA . ARG A 1 311 ? -10.859 4.068 27.997 1.00 90.06 311 ARG A CA 1
ATOM 2255 C C . ARG A 1 311 ? -11.079 4.504 26.556 1.00 90.06 311 ARG A C 1
ATOM 2257 O O . ARG A 1 311 ? -10.219 4.210 25.730 1.00 90.06 311 ARG A O 1
ATOM 2264 N N . PRO A 1 312 ? -12.187 5.182 26.244 1.00 89.62 312 PRO A N 1
ATOM 2265 C CA . PRO A 1 312 ? -12.409 5.713 24.911 1.00 89.62 312 PRO A CA 1
ATOM 2266 C C . PRO A 1 312 ? -11.365 6.789 24.615 1.00 89.62 312 PRO A C 1
ATOM 2268 O O . PRO A 1 312 ? -10.905 7.495 25.514 1.00 89.62 312 PRO A O 1
ATOM 2271 N N . ASP A 1 313 ? -10.981 6.886 23.352 1.00 80.75 313 ASP A N 1
ATOM 2272 C CA . ASP A 1 313 ? -10.214 8.017 22.854 1.00 80.75 313 ASP A CA 1
ATOM 2273 C C . ASP A 1 313 ? -11.177 9.183 22.559 1.00 80.75 313 ASP A C 1
ATOM 2275 O O . ASP A 1 313 ? -12.203 8.995 21.902 1.00 80.75 313 ASP A O 1
ATOM 2279 N N . GLY A 1 314 ? -10.885 10.376 23.082 1.00 74.75 314 GLY A N 1
ATOM 2280 C CA . GLY A 1 314 ? -11.779 11.544 23.021 1.00 74.75 314 GLY A CA 1
ATOM 2281 C C . GLY A 1 314 ? -12.892 11.570 24.084 1.00 74.75 314 GLY A C 1
ATOM 2282 O O . GLY A 1 314 ? -12.758 10.994 25.161 1.00 74.75 314 GLY A O 1
ATOM 2283 N N . ASP A 1 315 ? -13.996 12.265 23.786 1.00 68.50 315 ASP A N 1
ATOM 2284 C CA . ASP A 1 315 ? -15.096 12.558 24.730 1.00 68.50 315 ASP A CA 1
ATOM 2285 C C . ASP A 1 315 ? -16.129 11.414 24.878 1.00 68.50 315 ASP A C 1
ATOM 2287 O O . ASP A 1 315 ? -17.275 11.642 25.268 1.00 68.50 315 ASP A O 1
ATOM 2291 N N . GLY A 1 316 ? -15.762 10.181 24.517 1.00 71.56 316 GLY A N 1
ATOM 2292 C CA . GLY A 1 316 ? -16.656 9.023 24.602 1.00 71.56 316 GLY A CA 1
ATOM 2293 C C . GLY A 1 316 ? -16.878 8.521 26.033 1.00 71.56 316 GLY A C 1
ATOM 2294 O O . GLY A 1 316 ? -16.097 8.807 26.942 1.00 71.56 316 GLY A O 1
ATOM 2295 N N . ASP A 1 317 ? -17.913 7.699 26.217 1.00 78.31 317 ASP A N 1
ATOM 2296 C CA . ASP A 1 317 ? -18.125 6.954 27.461 1.00 78.31 317 ASP A CA 1
ATOM 2297 C C . ASP A 1 317 ? -17.300 5.662 27.486 1.00 78.31 317 ASP A C 1
ATOM 2299 O O . ASP A 1 317 ? -17.059 5.015 26.460 1.00 78.31 317 ASP A O 1
ATOM 2303 N N . ALA A 1 318 ? -16.860 5.268 28.684 1.00 83.44 318 ALA A N 1
ATOM 2304 C CA . ALA A 1 318 ? -16.237 3.965 28.877 1.00 83.44 318 ALA A CA 1
ATOM 2305 C C . ALA A 1 318 ? -17.214 2.843 28.484 1.00 83.44 318 ALA A C 1
ATOM 2307 O O . ALA A 1 318 ? -18.408 2.949 28.772 1.00 83.44 318 ALA A O 1
ATOM 2308 N N . PRO A 1 319 ? -16.730 1.763 27.846 1.00 83.62 319 PRO A N 1
ATOM 2309 C CA . PRO A 1 319 ? -17.602 0.686 27.409 1.00 83.62 319 PRO A CA 1
ATOM 2310 C C . PRO A 1 319 ? -18.243 -0.002 28.620 1.00 83.62 319 PRO A C 1
ATOM 2312 O O . PRO A 1 319 ? -17.543 -0.516 29.495 1.00 83.62 319 PRO A O 1
ATOM 2315 N N . ASP A 1 320 ? -19.576 -0.022 28.661 1.00 86.06 320 ASP A N 1
ATOM 2316 C CA . ASP A 1 320 ? -20.340 -0.767 29.661 1.00 86.06 320 ASP A CA 1
ATOM 2317 C C . ASP A 1 320 ? -20.390 -2.251 29.257 1.00 86.06 320 ASP A C 1
ATOM 2319 O O . ASP A 1 320 ? -20.990 -2.577 28.233 1.00 86.06 320 ASP A O 1
ATOM 2323 N N . PRO A 1 321 ? -19.799 -3.180 30.032 1.00 83.56 321 PRO A N 1
ATOM 2324 C CA . PRO A 1 321 ? -19.831 -4.604 29.703 1.00 83.56 321 PRO A CA 1
ATOM 2325 C C . PRO A 1 321 ? -21.242 -5.213 29.750 1.00 83.56 321 PRO A C 1
ATOM 2327 O O . PRO A 1 321 ? -21.420 -6.338 29.289 1.00 83.56 321 PRO A O 1
ATOM 2330 N N . ALA A 1 322 ? -22.231 -4.520 30.325 1.00 85.94 322 ALA A N 1
ATOM 2331 C CA . ALA A 1 322 ? -23.617 -4.972 30.415 1.00 85.94 322 ALA A CA 1
ATOM 2332 C C . ALA A 1 322 ? -24.536 -4.392 29.323 1.00 85.94 322 ALA A C 1
ATOM 2334 O O . ALA A 1 322 ? -25.688 -4.822 29.222 1.00 85.94 322 ALA A O 1
ATOM 2335 N N . ALA A 1 323 ? -24.057 -3.446 28.509 1.00 89.12 323 ALA A N 1
ATOM 2336 C CA . ALA A 1 323 ? -24.841 -2.810 27.453 1.00 89.12 323 ALA A CA 1
ATOM 2337 C C . ALA A 1 323 ? -24.175 -2.993 26.078 1.00 89.12 323 ALA A C 1
ATOM 2339 O O . ALA A 1 323 ? -22.952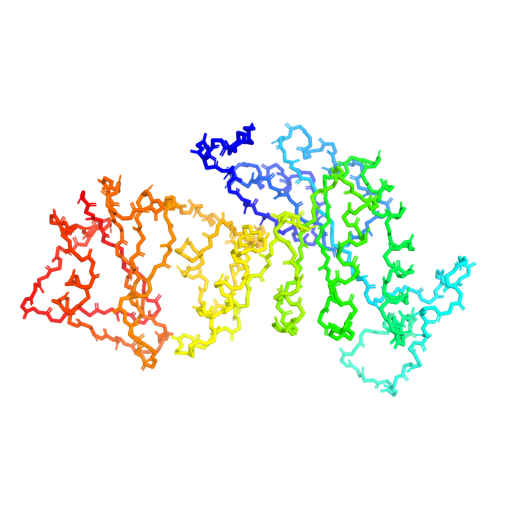 -2.948 25.975 1.00 89.12 323 ALA A O 1
ATOM 2340 N N . PRO A 1 324 ? -24.949 -3.187 24.995 1.00 89.75 324 PRO A N 1
ATOM 2341 C CA . PRO A 1 324 ? -24.376 -3.288 23.658 1.00 89.75 324 PRO A CA 1
ATOM 2342 C C . PRO A 1 324 ? -23.696 -1.975 23.259 1.00 89.75 324 PRO A C 1
ATOM 2344 O O . PRO A 1 324 ? -24.268 -0.894 23.417 1.00 89.75 324 PRO A O 1
ATOM 2347 N N . LEU A 1 325 ? -22.501 -2.070 22.674 1.00 91.06 325 LEU A N 1
ATOM 2348 C CA . LEU A 1 325 ? -21.828 -0.921 22.080 1.00 91.06 325 LEU A CA 1
ATOM 2349 C C . LEU A 1 325 ? -22.423 -0.668 20.697 1.00 91.06 325 LEU A C 1
ATOM 2351 O O . LEU A 1 325 ? -22.227 -1.461 19.774 1.00 91.06 325 LEU A O 1
ATOM 2355 N N . VAL A 1 326 ? -23.160 0.434 20.564 1.00 92.06 326 VAL A N 1
ATOM 2356 C CA . VAL A 1 326 ? -23.751 0.874 19.297 1.00 92.06 326 VAL A CA 1
ATOM 2357 C C . VAL A 1 326 ? -22.746 1.737 18.542 1.00 92.06 326 VAL A C 1
ATOM 2359 O O . VAL A 1 326 ? -22.265 2.742 19.057 1.00 92.06 326 VAL A O 1
ATOM 2362 N N . VAL A 1 327 ? -22.462 1.358 17.302 1.00 91.88 327 VAL A N 1
ATOM 2363 C CA . VAL A 1 327 ? -21.530 2.045 16.410 1.00 91.88 327 VAL A CA 1
ATOM 2364 C C . VAL A 1 327 ? -22.329 2.613 15.244 1.00 91.88 327 VAL A C 1
ATOM 2366 O O . VAL A 1 327 ? -22.993 1.877 14.509 1.00 91.88 327 VAL A O 1
ATOM 2369 N N . ALA A 1 328 ? -22.307 3.937 15.097 1.00 92.25 328 ALA A N 1
ATOM 2370 C CA . ALA A 1 328 ? -23.008 4.629 14.018 1.00 92.25 328 ALA A CA 1
ATOM 2371 C C . ALA A 1 328 ? -22.495 4.182 12.630 1.00 92.25 328 ALA A C 1
ATOM 2373 O O . ALA A 1 328 ? -21.396 3.627 12.542 1.00 92.25 328 ALA A O 1
ATOM 2374 N N . PRO A 1 329 ? -23.265 4.390 11.546 1.00 90.69 329 PRO A N 1
ATOM 2375 C CA . PRO A 1 329 ? -22.811 4.052 10.199 1.00 90.69 329 PRO A CA 1
ATOM 2376 C C . PRO A 1 329 ? -21.464 4.709 9.867 1.00 90.69 329 PRO A C 1
ATOM 2378 O O . PRO A 1 329 ? -21.281 5.902 10.115 1.00 90.69 329 PRO A O 1
ATOM 2381 N N . GLY A 1 330 ? -20.509 3.926 9.362 1.00 86.19 330 GLY A N 1
ATOM 2382 C CA . GLY A 1 330 ? -19.151 4.372 9.025 1.00 86.19 330 GLY A CA 1
ATOM 2383 C C . GLY A 1 330 ? -18.284 4.834 10.204 1.00 86.19 330 GLY A C 1
ATOM 2384 O O . GLY A 1 330 ? -17.169 5.311 9.988 1.00 86.19 330 GLY A O 1
ATOM 2385 N N . ALA A 1 331 ? -18.770 4.742 11.447 1.00 88.56 331 ALA A N 1
ATOM 2386 C CA . ALA A 1 331 ? -18.037 5.238 12.604 1.00 88.56 331 ALA A CA 1
ATOM 2387 C C . ALA A 1 331 ? -16.914 4.282 13.020 1.00 88.56 331 ALA A C 1
ATOM 2389 O O . ALA A 1 331 ? -17.062 3.056 12.998 1.00 88.56 331 ALA A O 1
ATOM 2390 N N . VAL A 1 332 ? -15.804 4.873 13.464 1.00 87.94 332 VAL A N 1
ATOM 2391 C CA . VAL A 1 332 ? -14.677 4.176 14.084 1.00 87.94 332 VAL A CA 1
ATOM 2392 C C . VAL A 1 332 ? -14.527 4.689 15.507 1.00 87.94 332 VAL A C 1
ATOM 2394 O O . VAL A 1 332 ? -14.357 5.885 15.728 1.00 87.94 332 VAL A O 1
ATOM 2397 N N . LEU A 1 333 ? -14.611 3.773 16.464 1.00 89.50 333 LEU A N 1
ATOM 2398 C CA . LEU A 1 333 ? -14.396 4.026 17.880 1.00 89.50 333 LEU A CA 1
ATOM 2399 C C . LEU A 1 333 ? -13.061 3.423 18.295 1.00 89.50 333 LEU A C 1
ATOM 2401 O O . LEU A 1 333 ? -12.727 2.301 17.908 1.00 89.50 333 LEU A O 1
ATOM 2405 N N . THR A 1 334 ? -12.327 4.145 19.127 1.00 89.19 334 THR A N 1
ATOM 2406 C CA . THR A 1 334 ? -11.032 3.708 19.638 1.00 89.19 334 THR A CA 1
ATOM 2407 C C . THR A 1 334 ? -11.061 3.638 21.151 1.00 89.19 334 THR A C 1
ATOM 2409 O O . THR A 1 334 ? -11.555 4.546 21.813 1.00 89.19 334 THR A O 1
ATOM 2412 N N . PHE A 1 335 ? -10.494 2.569 21.702 1.00 90.69 335 PHE A N 1
ATOM 2413 C CA . PHE A 1 335 ? -10.367 2.350 23.135 1.00 90.69 335 PHE A CA 1
ATOM 2414 C C . PHE A 1 335 ? -8.925 1.992 23.466 1.00 90.69 335 PHE A C 1
ATOM 2416 O O . PHE A 1 335 ? -8.336 1.139 22.812 1.00 90.69 335 PHE A O 1
ATOM 2423 N N . THR A 1 336 ? -8.351 2.604 24.492 1.00 89.88 336 THR A N 1
ATOM 2424 C CA . THR A 1 336 ? -6.974 2.365 24.931 1.00 89.88 336 THR A CA 1
ATOM 2425 C C . THR A 1 336 ? -6.939 1.785 26.337 1.00 89.88 336 THR A C 1
ATOM 2427 O O . THR A 1 336 ? -7.807 2.067 27.165 1.00 89.88 336 THR A O 1
ATOM 2430 N N . ALA A 1 337 ? -5.938 0.959 26.606 1.00 90.12 337 ALA A N 1
ATOM 2431 C CA . ALA A 1 337 ? -5.658 0.406 27.921 1.00 90.12 337 ALA A CA 1
ATOM 2432 C C . ALA A 1 337 ? -4.138 0.309 28.138 1.00 90.12 337 ALA A C 1
ATOM 2434 O O . ALA A 1 337 ? -3.415 0.104 27.158 1.00 90.12 337 ALA A O 1
ATOM 2435 N N . PRO A 1 338 ? -3.655 0.467 29.384 1.00 85.88 338 PRO A N 1
ATOM 2436 C CA . PRO A 1 338 ? -2.307 0.053 29.764 1.00 85.88 338 PRO A CA 1
ATOM 2437 C C . PRO A 1 338 ? -2.185 -1.480 29.818 1.00 85.88 338 PRO A C 1
ATOM 2439 O O . PRO A 1 338 ? -3.235 -2.167 29.888 1.00 85.88 338 PRO A O 1
#

Sequence (338 aa):
MLTTPAADTPAARAAVCRLGHSQSSADVATAARLGYSHVLLPAMRLDMAPLLAAARTSGLAVLVDVVVDTISATILHDPAPTLFVTARAATLDPRHDPADADSALATLGDAADAERLADWWAPRIAALGASGVAGVRLLGLDALPSFAVAPFLIRIRAGCPGMTLFAWTPGVAWGSLRQLPSGTVDLVASSLPWWDGQADWLWQELDILRRIAPVVVPQEGRAAALAPWLADGWMADLADGDNTLPALPAGVARPLTGPGQHVMALLRTDAADPRQAAGATVVVANMDMDAPASVDPAQVFAGAGSFGPWRPDGDGDAPDPAAPLVVAPGAVLTFTAP

Secondary structure (DSSP, 8-state):
---PPP--S-PPP-EEEE--TT--HHHHHHHHHTT-SEEEESS--S--HHHHHHHHHTTPEEEEEEESSEEEGGGGGSS-TTTEEE----S--TTS-GGGGGEEEE--SSHHHHHHHHHHHHHHHHHHHHTT--EEEEE-TTTS-HHHHHHHHHHHHHH-TTSEEEE--TT--HHHHTTPPTTS-SEEE--GGG--SS-THHHHHHHHHHHHSPEEEE--STTGGGHHHH-SEEEEEGGG---------SSPPEESSPTT-SEEEEEEESSSSTTS-S-EEEEEEE--SSS-EEE-HHHHHHTTTT----EESSSPPPP-TTS-EEE-TT-EEEEEE-

pLDDT: mean 83.64, std 15.74, range [24.06, 98.5]